Protein AF-A0A356E653-F1 (afdb_monomer_lite)

pLDDT: mean 91.67, std 7.33, range [48.16, 98.56]

Sequence (202 aa):
LRVKVQGYYPYSRRKPLNLSELSFDLLGGQLSVNQLALPQNKIADVKLQNIDLAKLLAMAQYNQVSMTGRVNAVFPFWLEGQDCVICNGEIRKANNEPVTVKLGKDLVEGLKQGGWTESILVDVISELDFQELNARVNLTPDGVAHLTSTIKAYNPQKDTHNPIILNYNHQENVYELWNMIDYGSQFEQNLEHKIYQKLEQK

Secondary structure (DSSP, 8-state):
-EEEEEEEEEEETTEEEEEEEEEEEETTEEEEEEEEEES-SS-EEEEEEEEEHHHHHHHTT--SEEEESEEEEEEEE-TT-SS-SEEEEEEEEPTT--EEEEE-HHHHHHHHTT-HHHHHHHHHHSEEEEEEEEEEEEE-TTSEEEEEEEEEEE-TT-TT---EEEEEEEEEEHHHHHHHHHHHHHHHHHHHHHHHHHHHT-

Radius of gyration: 21.14 Å; chains: 1; bounding box: 58×31×61 Å

Foldseek 3Di:
DDWDWDWDPVADPVIKIKIAQDWDDDQNWMWTWGIAIPVGPAWTKIKTAFHFVQSVCVLLVPPQKGKGAGKIKIFRAHLVDQFFRTDWIKMWGHPPIKIKMAGHPVVLVVQPVVDDVSNVVSLFVRMWIWPIKIKTWTAHPQQKIKMWIWTWIGHPVDPPRDTDIDTDIDIDRVVVSVVVSVVVVVVVVVVVVVVVVVVVVD

Structure (mmCIF, N/CA/C/O backbone):
data_AF-A0A356E653-F1
#
_entry.id   AF-A0A356E653-F1
#
loop_
_atom_site.group_PDB
_atom_site.id
_atom_site.type_symbol
_atom_site.label_atom_id
_atom_site.label_alt_id
_atom_site.label_comp_id
_atom_site.label_asym_id
_atom_site.label_entity_id
_atom_site.label_seq_id
_atom_site.pdbx_PDB_ins_code
_atom_site.Cartn_x
_atom_site.Cartn_y
_atom_site.Cartn_z
_atom_site.occupancy
_atom_site.B_iso_or_equiv
_atom_site.auth_seq_id
_atom_site.auth_comp_id
_atom_site.auth_asym_id
_atom_site.auth_atom_id
_atom_site.pdbx_PDB_model_num
ATOM 1 N N . LEU A 1 1 ? 2.897 13.043 -16.514 1.00 88.62 1 LEU A N 1
ATOM 2 C CA . LEU A 1 1 ? 3.895 11.973 -16.746 1.00 88.62 1 LEU A CA 1
ATOM 3 C C . LEU A 1 1 ? 5.214 12.603 -17.172 1.00 88.62 1 LEU A C 1
ATOM 5 O O . LEU A 1 1 ? 5.240 13.319 -18.165 1.00 88.62 1 LEU A O 1
ATOM 9 N N . ARG A 1 2 ? 6.288 12.349 -16.428 1.00 92.69 2 ARG A N 1
ATOM 10 C CA . ARG A 1 2 ? 7.669 12.696 -16.777 1.00 92.69 2 ARG A CA 1
ATOM 11 C C . ARG A 1 2 ? 8.467 11.400 -16.850 1.00 92.69 2 ARG A C 1
ATOM 13 O O . ARG A 1 2 ? 8.342 10.576 -15.955 1.00 92.69 2 ARG A O 1
ATOM 20 N N . VAL A 1 3 ? 9.238 11.202 -17.915 1.00 95.50 3 VAL A N 1
ATOM 21 C CA . VAL A 1 3 ? 10.139 10.053 -18.073 1.00 95.50 3 VAL A CA 1
ATOM 22 C C . VAL A 1 3 ? 11.201 10.389 -19.113 1.00 95.50 3 VAL A C 1
ATOM 24 O O . VAL A 1 3 ? 10.911 11.022 -20.127 1.00 95.50 3 VAL A O 1
ATOM 27 N N . LYS A 1 4 ? 12.437 9.967 -18.867 1.00 95.69 4 LYS A N 1
ATOM 28 C CA . LYS A 1 4 ? 13.515 9.967 -19.853 1.00 95.69 4 LYS A CA 1
ATOM 29 C C . LYS A 1 4 ? 13.705 8.543 -20.347 1.00 95.69 4 LYS A C 1
ATOM 31 O O . LYS A 1 4 ? 13.859 7.625 -19.547 1.00 95.69 4 LYS A O 1
ATOM 36 N N . VAL A 1 5 ? 13.688 8.372 -21.663 1.00 95.88 5 VAL A N 1
ATOM 37 C CA . VAL A 1 5 ? 13.801 7.066 -22.318 1.00 95.88 5 VAL A CA 1
ATOM 38 C C . VAL A 1 5 ? 15.064 7.053 -23.164 1.00 95.88 5 VAL A C 1
ATOM 40 O O . VAL A 1 5 ? 15.290 7.965 -23.957 1.00 95.88 5 VAL A O 1
ATOM 43 N N . GLN A 1 6 ? 15.899 6.033 -22.987 1.00 95.94 6 GLN A N 1
ATOM 44 C CA . GLN A 1 6 ? 17.146 5.861 -23.730 1.00 95.94 6 GLN A CA 1
ATOM 45 C C . GLN A 1 6 ? 17.359 4.389 -24.075 1.00 95.94 6 GLN A C 1
ATOM 47 O O . GLN A 1 6 ? 17.144 3.526 -23.232 1.00 95.94 6 GLN A O 1
ATOM 52 N N . GLY A 1 7 ? 17.842 4.087 -25.279 1.00 94.81 7 GLY A N 1
ATOM 53 C CA . GLY A 1 7 ? 18.137 2.715 -25.699 1.00 94.81 7 GLY A CA 1
ATOM 54 C C . GLY A 1 7 ? 17.219 2.233 -26.816 1.00 94.81 7 GLY A C 1
ATOM 55 O O . GLY A 1 7 ? 16.896 3.002 -27.718 1.00 94.81 7 GLY A O 1
ATOM 56 N N . TYR A 1 8 ? 16.847 0.953 -26.787 1.00 95.31 8 TYR A N 1
ATOM 57 C CA . TYR A 1 8 ? 16.232 0.278 -27.933 1.00 95.31 8 TYR A CA 1
ATOM 58 C C . TYR A 1 8 ? 14.908 -0.393 -27.577 1.00 95.31 8 TYR A C 1
ATOM 60 O O . TYR A 1 8 ? 14.776 -0.998 -26.516 1.00 95.31 8 TYR A O 1
ATOM 68 N N . TYR A 1 9 ? 13.962 -0.350 -28.512 1.00 90.69 9 TYR A N 1
ATOM 69 C CA . TYR A 1 9 ? 12.730 -1.129 -28.472 1.00 90.69 9 TYR A CA 1
ATOM 70 C C . TYR A 1 9 ? 12.559 -1.869 -29.816 1.00 90.69 9 TYR A C 1
ATOM 72 O O . TYR A 1 9 ? 12.676 -1.216 -30.855 1.00 90.69 9 TYR A O 1
ATOM 80 N N . PRO A 1 10 ? 12.324 -3.198 -29.841 1.00 93.06 10 PRO A N 1
ATOM 81 C CA . PRO A 1 10 ? 12.258 -4.104 -28.693 1.00 93.06 10 PRO A CA 1
ATOM 82 C C . PRO A 1 10 ? 13.615 -4.226 -27.978 1.00 93.06 10 PRO A C 1
ATOM 84 O O . PRO A 1 10 ? 14.674 -4.245 -28.611 1.00 93.06 10 PRO A O 1
ATOM 87 N N . TYR A 1 11 ? 13.578 -4.273 -26.646 1.00 94.00 11 TYR A N 1
ATOM 88 C CA . TYR A 1 11 ? 14.780 -4.343 -25.819 1.00 94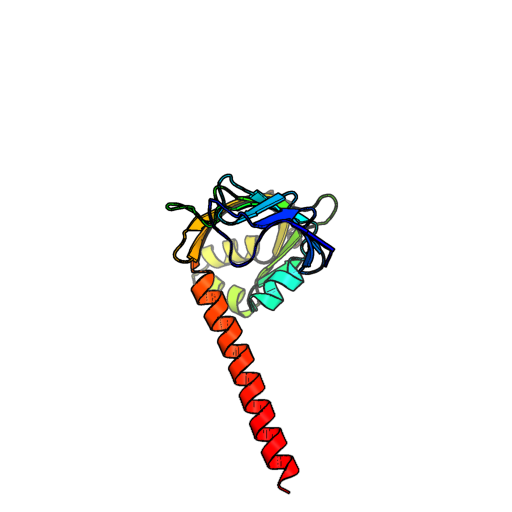.00 11 TYR A CA 1
ATOM 89 C C . TYR A 1 11 ? 15.357 -5.763 -25.775 1.00 94.00 11 TYR A C 1
ATOM 91 O O . TYR A 1 11 ? 14.663 -6.758 -25.964 1.00 94.00 11 TYR A O 1
ATOM 99 N N . SER A 1 12 ? 16.654 -5.871 -25.493 1.00 94.50 12 SER A N 1
ATOM 100 C CA . SER A 1 12 ? 17.332 -7.143 -25.215 1.00 94.50 12 SER A CA 1
ATOM 101 C C . SER A 1 12 ? 18.532 -6.916 -24.298 1.00 94.50 12 SER A C 1
ATOM 103 O O . SER A 1 12 ? 18.978 -5.783 -24.130 1.00 94.50 12 SER A O 1
ATOM 105 N N . ARG A 1 13 ? 19.145 -7.982 -23.765 1.00 91.19 13 ARG A N 1
ATOM 106 C CA . ARG A 1 13 ? 20.364 -7.852 -22.936 1.00 91.19 13 ARG A CA 1
ATOM 107 C C . ARG A 1 13 ? 21.517 -7.120 -23.643 1.00 91.19 13 ARG A C 1
ATOM 109 O O . ARG A 1 13 ? 22.314 -6.471 -22.980 1.00 91.19 13 ARG A O 1
ATOM 116 N N . ARG A 1 14 ? 21.609 -7.202 -24.979 1.00 94.56 14 ARG A N 1
ATOM 117 C CA . ARG A 1 14 ? 22.627 -6.490 -25.785 1.00 94.56 14 ARG A CA 1
ATOM 118 C C . ARG A 1 14 ? 22.205 -5.072 -26.182 1.00 94.56 14 ARG A C 1
ATOM 120 O O . ARG A 1 14 ? 23.052 -4.267 -26.550 1.00 94.56 14 ARG A O 1
ATOM 127 N N . LYS A 1 15 ? 20.904 -4.787 -26.152 1.00 95.56 15 LYS A N 1
ATOM 128 C CA . LYS A 1 15 ? 20.292 -3.513 -26.541 1.00 95.56 15 LYS A CA 1
ATOM 129 C C . LYS A 1 15 ? 19.248 -3.130 -25.482 1.00 95.56 15 LYS A C 1
ATOM 131 O O . LYS A 1 15 ? 18.056 -3.310 -25.736 1.00 95.56 15 LYS A O 1
ATOM 136 N N . PRO A 1 16 ? 19.680 -2.703 -24.281 1.00 95.25 16 PRO A N 1
ATOM 137 C CA . PRO A 1 16 ? 18.760 -2.429 -23.187 1.00 95.25 16 PRO A CA 1
ATOM 138 C C . PRO A 1 16 ? 17.945 -1.159 -23.450 1.00 95.25 16 PRO A C 1
ATOM 140 O O . PRO A 1 16 ? 18.382 -0.263 -24.179 1.00 95.25 16 PRO A O 1
ATOM 143 N N . LEU A 1 17 ? 16.780 -1.082 -22.815 1.00 96.56 17 LEU A N 1
ATOM 144 C CA . LEU A 1 17 ? 15.970 0.124 -22.699 1.00 96.56 17 LEU A CA 1
ATOM 145 C C . LEU A 1 17 ? 16.085 0.653 -21.272 1.00 96.56 17 LEU A C 1
ATOM 147 O O . LEU A 1 17 ? 15.805 -0.063 -20.319 1.00 96.56 17 LEU A O 1
ATOM 151 N N . ASN A 1 18 ? 16.492 1.903 -21.121 1.00 95.94 18 ASN A N 1
ATOM 152 C CA . ASN A 1 18 ? 16.638 2.575 -19.842 1.00 95.94 18 ASN A CA 1
ATOM 153 C C . ASN A 1 18 ? 15.566 3.652 -19.705 1.00 95.94 18 ASN A C 1
ATOM 155 O O . ASN A 1 18 ? 15.451 4.546 -20.545 1.00 95.94 18 ASN A O 1
ATOM 159 N N . LEU A 1 19 ? 14.817 3.567 -18.615 1.00 94.88 19 LEU A N 1
ATOM 160 C CA . LEU A 1 19 ? 13.859 4.558 -18.159 1.00 94.88 19 LEU A CA 1
ATOM 161 C C . LEU A 1 19 ? 14.456 5.247 -16.932 1.00 94.88 19 LEU A C 1
ATOM 163 O O . LEU A 1 19 ? 14.914 4.581 -16.003 1.00 94.88 19 LEU A O 1
ATOM 167 N N . SER A 1 20 ? 14.474 6.572 -16.915 1.00 95.62 20 SER A N 1
ATOM 168 C CA . SER A 1 20 ? 14.945 7.346 -15.767 1.00 95.62 20 SER A CA 1
ATOM 169 C C . SER A 1 20 ? 14.049 8.540 -15.492 1.00 95.62 20 SER A C 1
ATOM 171 O O . SER A 1 20 ? 13.325 9.005 -16.374 1.00 95.62 20 SER A O 1
ATOM 173 N N . GLU A 1 21 ? 14.077 9.016 -14.245 1.00 94.94 21 GLU A N 1
ATOM 174 C CA . GLU A 1 21 ? 13.217 10.114 -13.778 1.00 94.94 21 GLU A CA 1
ATOM 175 C C . GLU A 1 21 ? 11.733 9.874 -14.101 1.00 94.94 21 GLU A C 1
ATOM 177 O O . GLU A 1 21 ? 11.007 10.806 -14.459 1.00 94.94 21 GLU A O 1
ATOM 182 N N . LEU A 1 22 ? 11.293 8.614 -14.018 1.00 95.88 22 LEU A N 1
ATOM 183 C CA . LEU A 1 22 ? 9.897 8.270 -14.222 1.00 95.88 22 LEU A CA 1
ATOM 184 C C . LEU A 1 22 ? 9.107 8.806 -13.034 1.00 95.88 22 LEU A C 1
ATOM 186 O O . LEU A 1 22 ? 9.421 8.496 -11.886 1.00 95.88 22 LEU A O 1
ATOM 190 N N . SER A 1 23 ? 8.097 9.621 -13.308 1.00 97.19 23 SER A N 1
ATOM 191 C CA . SER A 1 23 ? 7.203 10.164 -12.295 1.00 97.19 23 SER A CA 1
ATOM 192 C C . SER A 1 23 ? 5.839 10.510 -12.888 1.00 97.19 23 SER A C 1
ATOM 194 O O . SER A 1 23 ? 5.739 11.089 -13.979 1.00 97.19 23 SER A O 1
ATOM 196 N N . PHE A 1 24 ? 4.773 10.148 -12.183 1.00 96.75 24 PHE A N 1
ATOM 197 C CA . PHE A 1 24 ? 3.410 10.530 -12.532 1.00 96.75 24 PHE A CA 1
ATOM 198 C C . PHE A 1 24 ? 2.496 10.531 -11.308 1.00 96.75 24 PHE A C 1
ATOM 200 O O . PHE A 1 24 ? 2.760 9.851 -10.315 1.00 96.75 24 PHE A O 1
ATOM 207 N N . ASP A 1 25 ? 1.415 11.298 -11.401 1.00 97.62 25 ASP A N 1
ATOM 208 C CA . ASP A 1 25 ? 0.426 11.389 -10.337 1.00 97.62 25 ASP A CA 1
ATOM 209 C C . ASP A 1 25 ? -0.411 10.111 -10.297 1.00 97.62 25 ASP A C 1
ATOM 211 O O . ASP A 1 25 ? -0.919 9.647 -11.319 1.00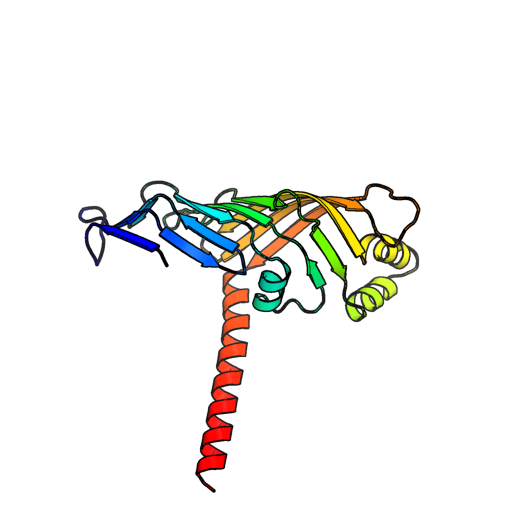 97.62 25 ASP A O 1
ATOM 215 N N . LEU A 1 26 ? -0.546 9.536 -9.107 1.00 96.00 26 LEU A N 1
ATOM 216 C CA . LEU A 1 26 ? -1.246 8.280 -8.874 1.00 96.00 26 LEU A CA 1
ATOM 217 C C . LEU A 1 26 ? -2.025 8.386 -7.569 1.00 96.00 26 LEU A C 1
ATOM 219 O O . LEU A 1 26 ? -1.446 8.705 -6.533 1.00 96.00 26 LEU A O 1
ATOM 223 N N . LEU A 1 27 ? -3.332 8.102 -7.615 1.00 96.00 27 LEU A N 1
ATOM 224 C CA . LEU A 1 27 ? -4.192 8.000 -6.427 1.00 96.00 27 LEU A CA 1
ATOM 225 C C . LEU A 1 27 ? -4.042 9.199 -5.470 1.00 96.00 27 LEU A C 1
ATOM 227 O O . LEU A 1 27 ? -3.875 9.042 -4.267 1.00 96.00 27 LEU A O 1
ATOM 231 N N . GLY A 1 28 ? -4.054 10.422 -6.010 1.00 95.88 28 GLY A N 1
ATOM 232 C CA . GLY A 1 28 ? -3.921 11.656 -5.219 1.00 95.88 28 GLY A CA 1
ATOM 233 C C . GLY A 1 28 ? -2.520 11.949 -4.669 1.00 95.88 28 GLY A C 1
ATOM 234 O O . GLY A 1 28 ? -2.346 12.990 -4.034 1.00 95.88 28 GLY A O 1
ATOM 235 N N . GLY A 1 29 ? -1.551 11.074 -4.925 1.00 96.81 29 GLY A N 1
ATOM 236 C CA . GLY A 1 29 ? -0.133 11.251 -4.647 1.00 96.81 29 GLY A CA 1
ATOM 237 C C . GLY A 1 29 ? 0.702 11.088 -5.916 1.00 96.81 29 GLY A C 1
ATOM 238 O O . GLY A 1 29 ? 0.247 11.404 -7.015 1.00 96.81 29 GLY A O 1
ATOM 239 N N . GLN A 1 30 ? 1.925 10.583 -5.768 1.00 97.81 30 GLN A N 1
ATOM 240 C CA . GLN A 1 30 ? 2.868 10.412 -6.871 1.00 97.81 30 GLN A CA 1
ATOM 241 C C . GLN A 1 30 ? 3.564 9.052 -6.811 1.00 97.81 30 GLN A C 1
ATOM 243 O O . GLN A 1 30 ? 4.013 8.616 -5.751 1.00 97.81 30 GLN A O 1
ATOM 248 N N . LEU A 1 31 ? 3.707 8.416 -7.972 1.00 97.88 31 LEU A N 1
ATOM 249 C CA . LEU A 1 31 ? 4.616 7.295 -8.184 1.00 97.88 31 LEU A CA 1
ATOM 250 C C . LEU A 1 31 ? 5.891 7.813 -8.843 1.00 97.88 31 LEU A C 1
ATOM 252 O O . LEU A 1 31 ? 5.824 8.586 -9.797 1.00 97.88 31 LEU A O 1
ATOM 256 N N . SER A 1 32 ? 7.050 7.367 -8.361 1.00 97.94 32 SER A N 1
ATOM 257 C CA . SER A 1 32 ? 8.337 7.660 -8.991 1.00 97.94 32 SER A CA 1
ATOM 258 C C . SER A 1 32 ? 9.275 6.455 -9.036 1.00 97.94 32 SER A C 1
ATOM 260 O O . SER A 1 32 ? 9.286 5.617 -8.136 1.00 97.94 32 SER A O 1
ATOM 262 N N . VAL A 1 33 ? 10.081 6.388 -10.095 1.00 97.31 33 VAL A N 1
ATOM 263 C CA . VAL A 1 33 ? 11.163 5.416 -10.271 1.00 97.31 33 VAL A CA 1
ATOM 264 C C . VAL A 1 33 ? 12.389 6.159 -10.785 1.00 97.31 33 VAL A C 1
ATOM 266 O O . VAL A 1 33 ? 12.372 6.762 -11.860 1.00 97.31 33 VAL A O 1
ATOM 269 N N . ASN A 1 34 ? 13.476 6.115 -10.015 1.00 95.25 34 ASN A N 1
ATOM 270 C CA . ASN A 1 34 ? 14.703 6.837 -10.359 1.00 95.25 34 ASN A CA 1
ATOM 271 C C . ASN A 1 34 ? 15.340 6.292 -11.642 1.00 95.25 34 ASN A C 1
ATOM 273 O O . ASN A 1 34 ? 15.711 7.057 -12.534 1.00 95.25 34 ASN A O 1
ATOM 277 N N . GLN A 1 35 ? 15.473 4.967 -11.718 1.00 94.81 35 GLN A N 1
ATOM 278 C CA . GLN A 1 35 ? 16.067 4.265 -12.845 1.00 94.81 35 GLN A CA 1
ATOM 279 C C . GLN A 1 35 ? 15.488 2.852 -12.948 1.00 94.81 35 GLN A C 1
ATOM 281 O O . GLN A 1 35 ? 15.436 2.130 -11.956 1.00 94.81 35 GLN A O 1
ATOM 286 N N . LEU A 1 36 ? 15.122 2.451 -14.161 1.00 95.19 36 LEU A N 1
ATOM 287 C CA . LEU A 1 36 ? 14.651 1.118 -14.507 1.00 95.19 36 LEU A CA 1
ATOM 288 C C . LEU A 1 36 ? 15.253 0.719 -15.858 1.00 95.19 36 LEU A C 1
ATOM 290 O O . LEU A 1 36 ? 15.072 1.425 -16.846 1.00 95.19 36 LEU A O 1
ATOM 294 N N . ALA A 1 37 ? 15.980 -0.394 -15.900 1.00 94.25 37 ALA A N 1
ATOM 295 C CA . ALA A 1 37 ? 16.505 -0.964 -17.139 1.00 94.25 37 ALA A CA 1
ATOM 296 C C . ALA A 1 37 ? 15.671 -2.184 -17.547 1.00 94.25 37 ALA A C 1
ATOM 298 O O . ALA 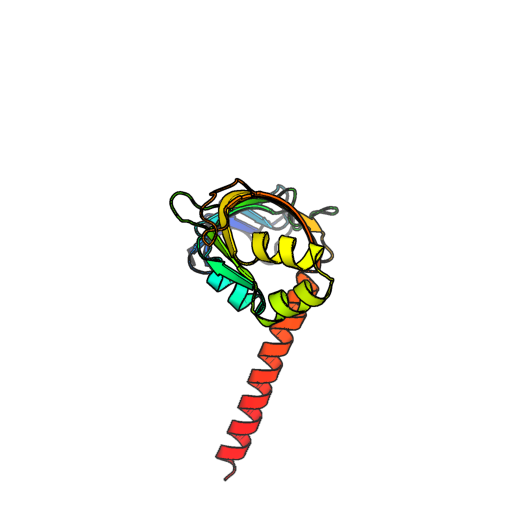A 1 37 ? 15.249 -2.945 -16.681 1.00 94.25 37 ALA A O 1
ATOM 299 N N . LEU A 1 38 ? 15.454 -2.375 -18.846 1.00 94.75 38 LEU A N 1
ATOM 300 C CA . LEU A 1 38 ? 14.767 -3.525 -19.427 1.00 94.75 38 LEU A CA 1
ATOM 301 C C . LEU A 1 38 ? 15.684 -4.203 -20.468 1.00 94.75 38 LEU A C 1
ATOM 303 O O . LEU A 1 38 ? 16.216 -3.509 -21.343 1.00 94.75 38 LEU A O 1
ATOM 307 N N . PRO A 1 39 ? 15.897 -5.532 -20.399 1.00 94.50 39 PRO A N 1
ATOM 308 C CA . PRO A 1 39 ? 15.483 -6.406 -19.297 1.00 94.50 39 PRO A CA 1
ATOM 309 C C . PRO A 1 39 ? 16.192 -5.999 -17.995 1.00 94.50 39 PRO A C 1
ATOM 311 O O . PRO A 1 39 ? 17.306 -5.464 -18.031 1.00 94.50 39 PRO A O 1
ATOM 314 N N . GLN A 1 40 ? 15.542 -6.210 -16.852 1.00 93.94 40 GLN A N 1
ATOM 315 C CA . GLN A 1 40 ? 16.115 -5.812 -15.568 1.00 93.94 40 GLN A CA 1
ATOM 316 C C . GLN A 1 40 ? 17.365 -6.641 -15.231 1.00 93.94 40 GLN A C 1
ATOM 318 O O . GLN A 1 40 ? 17.453 -7.837 -15.495 1.00 93.94 40 GLN A O 1
ATOM 323 N N . ASN A 1 41 ? 18.360 -5.982 -14.638 1.00 90.06 41 ASN A N 1
ATOM 324 C CA . ASN A 1 41 ? 19.578 -6.615 -14.116 1.00 90.06 41 ASN A CA 1
ATOM 325 C C . ASN A 1 41 ? 19.862 -6.272 -12.642 1.00 90.06 41 ASN A C 1
ATOM 327 O O . ASN A 1 41 ? 20.714 -6.904 -12.026 1.00 90.06 41 ASN A O 1
ATOM 331 N N . LYS A 1 42 ? 19.141 -5.294 -12.087 1.00 92.19 42 LYS A N 1
ATOM 332 C CA . LYS A 1 42 ? 19.082 -4.941 -10.668 1.00 92.19 42 LYS A CA 1
ATOM 333 C C . LYS A 1 42 ? 17.670 -4.486 -10.291 1.00 92.19 42 LYS A C 1
ATOM 335 O O . LYS A 1 42 ? 16.942 -3.974 -11.148 1.00 92.19 42 LYS A O 1
ATOM 340 N N . ILE A 1 43 ? 17.324 -4.646 -9.019 1.00 95.12 43 ILE A N 1
ATOM 341 C CA . ILE A 1 43 ? 16.058 -4.175 -8.455 1.00 95.12 43 ILE A CA 1
ATOM 342 C C . ILE A 1 43 ? 15.921 -2.662 -8.672 1.00 95.12 43 ILE A C 1
ATOM 344 O O . ILE A 1 43 ? 16.900 -1.916 -8.569 1.00 95.12 43 ILE A O 1
ATOM 348 N N . ALA A 1 44 ? 14.704 -2.220 -8.986 1.00 96.25 44 ALA A N 1
ATOM 349 C CA . ALA A 1 44 ? 14.354 -0.811 -9.085 1.00 96.25 44 ALA A CA 1
ATOM 350 C C . ALA A 1 44 ? 13.371 -0.442 -7.970 1.00 96.25 44 ALA A C 1
ATOM 352 O O . ALA A 1 44 ? 12.319 -1.059 -7.850 1.00 96.25 44 ALA A O 1
ATOM 353 N N . ASP A 1 45 ? 13.680 0.582 -7.179 1.00 97.38 45 ASP A N 1
ATOM 354 C CA . ASP A 1 45 ? 12.750 1.051 -6.152 1.00 97.38 45 ASP A CA 1
ATOM 355 C C . ASP A 1 45 ? 11.630 1.874 -6.787 1.00 97.38 45 ASP A C 1
ATOM 357 O O . ASP A 1 45 ? 11.859 2.975 -7.303 1.00 97.38 45 ASP A O 1
ATOM 361 N N . VAL A 1 46 ? 10.409 1.353 -6.705 1.00 97.81 46 VAL A N 1
ATOM 362 C CA . VAL A 1 46 ? 9.189 2.105 -6.987 1.00 97.81 46 VAL A CA 1
ATOM 363 C C . VAL A 1 46 ? 8.772 2.817 -5.711 1.00 97.81 46 VAL A C 1
ATOM 365 O O . VAL A 1 46 ? 8.460 2.188 -4.703 1.00 97.81 46 VAL A O 1
ATOM 368 N N . LYS A 1 47 ? 8.780 4.147 -5.740 1.00 98.31 47 LYS A N 1
ATOM 369 C CA . LYS A 1 47 ? 8.411 4.980 -4.596 1.00 98.31 47 LYS A CA 1
ATOM 370 C C . LYS A 1 47 ? 7.017 5.539 -4.797 1.00 98.31 47 LYS A C 1
ATOM 372 O O . LYS A 1 47 ? 6.763 6.219 -5.789 1.00 98.31 47 LYS A O 1
ATOM 377 N N . LEU A 1 48 ? 6.152 5.296 -3.825 1.00 98.00 48 LEU A N 1
ATOM 378 C CA . LEU A 1 48 ? 4.832 5.892 -3.726 1.00 98.00 48 LEU A CA 1
ATOM 379 C C . LEU A 1 48 ? 4.856 6.955 -2.632 1.00 98.00 48 LEU A C 1
ATOM 381 O O . LEU A 1 48 ? 5.267 6.680 -1.504 1.00 98.00 48 LEU A O 1
ATOM 385 N N . GLN A 1 49 ? 4.436 8.168 -2.966 1.00 97.12 49 GLN A N 1
ATOM 386 C CA . GLN A 1 49 ? 4.434 9.301 -2.048 1.00 97.12 49 GLN A CA 1
ATOM 387 C C . GLN A 1 49 ? 3.031 9.873 -1.912 1.00 97.12 49 GLN A C 1
ATOM 389 O O . GLN A 1 49 ? 2.387 10.170 -2.917 1.00 97.12 49 GLN A O 1
ATOM 394 N N . ASN A 1 50 ? 2.597 10.082 -0.668 1.00 96.69 50 ASN A N 1
ATOM 395 C CA . ASN A 1 50 ? 1.343 10.741 -0.310 1.00 96.69 50 ASN A CA 1
ATOM 396 C C . ASN A 1 50 ? 0.112 10.131 -1.001 1.00 96.69 50 ASN A C 1
ATOM 398 O O . ASN A 1 50 ? -0.787 10.864 -1.421 1.00 96.69 50 ASN A O 1
ATOM 402 N N . ILE A 1 51 ? 0.078 8.801 -1.118 1.00 97.56 51 ILE A N 1
ATOM 403 C CA . ILE A 1 51 ? -1.040 8.066 -1.716 1.00 97.56 51 ILE A CA 1
ATOM 404 C C . ILE A 1 51 ? -2.263 8.197 -0.821 1.00 97.56 51 ILE A C 1
ATOM 406 O O . ILE A 1 51 ? -2.191 7.898 0.368 1.00 97.56 51 ILE A O 1
ATOM 410 N N . ASP A 1 52 ? -3.368 8.638 -1.410 1.00 96.94 52 ASP A N 1
ATOM 411 C CA . ASP A 1 52 ? -4.650 8.832 -0.745 1.00 96.94 52 ASP A CA 1
ATOM 412 C C . ASP A 1 52 ? -5.358 7.482 -0.564 1.00 96.94 52 ASP A C 1
ATOM 414 O O . ASP A 1 52 ? -5.709 6.807 -1.538 1.00 96.94 52 ASP A O 1
ATOM 418 N N . LEU A 1 53 ? -5.558 7.083 0.695 1.00 96.19 53 LEU A N 1
ATOM 419 C CA . LEU A 1 53 ? -6.170 5.798 1.035 1.00 96.19 53 LEU A CA 1
ATOM 420 C C . LEU A 1 53 ? -7.645 5.719 0.625 1.00 96.19 53 LEU A C 1
ATOM 422 O O . LEU A 1 53 ? -8.107 4.641 0.253 1.00 96.19 53 LEU A O 1
ATOM 426 N N . ALA A 1 54 ? -8.374 6.838 0.632 1.00 95.62 54 ALA A N 1
ATOM 427 C CA . ALA A 1 54 ? -9.771 6.848 0.209 1.00 95.62 54 ALA A CA 1
ATOM 428 C C . ALA A 1 54 ? -9.875 6.563 -1.295 1.00 95.62 54 ALA A C 1
ATOM 430 O O . ALA A 1 54 ? -10.709 5.768 -1.729 1.00 95.62 54 ALA A O 1
ATOM 431 N N . LYS A 1 55 ? -8.976 7.153 -2.096 1.00 95.56 55 LYS A N 1
ATOM 432 C CA . LYS A 1 55 ? -8.894 6.876 -3.540 1.00 95.56 55 LYS A CA 1
ATOM 433 C C . LYS A 1 55 ? -8.451 5.446 -3.827 1.00 95.56 55 LYS A C 1
ATOM 435 O O . LYS A 1 55 ? -8.979 4.832 -4.751 1.00 95.56 55 LYS A O 1
ATOM 440 N N . LEU A 1 56 ? -7.503 4.921 -3.047 1.00 93.62 56 LEU A N 1
ATOM 441 C CA . LEU A 1 56 ? -7.048 3.536 -3.168 1.00 93.62 56 LEU A CA 1
ATOM 442 C C . LEU A 1 56 ? -8.202 2.548 -2.943 1.00 93.62 56 LEU A C 1
ATOM 444 O O . LEU A 1 56 ? -8.409 1.667 -3.773 1.00 93.62 56 LEU A O 1
ATOM 448 N N . LEU A 1 57 ? -8.977 2.714 -1.865 1.00 92.19 57 LEU A N 1
ATOM 449 C CA . LEU A 1 57 ? -10.110 1.830 -1.572 1.00 92.19 57 LEU A CA 1
ATOM 450 C C . LEU A 1 57 ? -11.248 1.960 -2.583 1.00 92.19 57 LEU A C 1
ATOM 452 O O . LEU A 1 57 ? -11.837 0.949 -2.954 1.00 92.19 57 LEU A O 1
ATOM 456 N N . ALA A 1 58 ? -11.523 3.175 -3.067 1.00 91.00 58 ALA A N 1
ATOM 457 C CA . ALA A 1 58 ? -12.516 3.390 -4.115 1.00 91.00 58 ALA A CA 1
ATOM 458 C C . ALA A 1 58 ? -12.142 2.652 -5.412 1.00 91.00 58 ALA A C 1
ATOM 460 O O . ALA A 1 58 ? -12.991 2.003 -6.016 1.00 91.00 58 ALA A O 1
ATOM 461 N N . MET A 1 59 ? -10.866 2.703 -5.812 1.00 88.44 59 MET A N 1
ATOM 462 C CA . MET A 1 59 ? -10.360 1.964 -6.974 1.00 88.44 59 MET A CA 1
ATOM 463 C C . MET A 1 59 ? -10.437 0.446 -6.764 1.00 88.44 59 MET A C 1
ATOM 465 O O . MET A 1 59 ? -10.818 -0.273 -7.679 1.00 88.44 59 MET A O 1
ATOM 469 N N . ALA A 1 60 ? -10.105 -0.032 -5.563 1.00 85.50 60 ALA A N 1
ATOM 470 C CA . ALA A 1 60 ? -10.185 -1.448 -5.206 1.00 85.50 60 ALA A CA 1
ATOM 471 C C . ALA A 1 60 ? -11.624 -1.944 -4.951 1.00 85.50 60 ALA A C 1
ATOM 473 O O . ALA A 1 60 ? -11.816 -3.115 -4.645 1.00 85.50 60 ALA A O 1
ATOM 474 N N . GLN A 1 61 ? -12.627 -1.064 -5.059 1.00 85.38 61 GLN A N 1
ATOM 475 C CA . GLN A 1 61 ? -14.047 -1.359 -4.837 1.00 85.38 61 GLN A CA 1
ATOM 476 C C . GLN A 1 61 ? -14.364 -1.958 -3.451 1.00 85.38 61 GLN A C 1
ATOM 478 O O . GLN A 1 61 ? -15.381 -2.626 -3.260 1.00 85.38 61 GLN A O 1
ATOM 483 N N . TYR A 1 62 ? -13.535 -1.669 -2.446 1.00 85.31 62 TYR A N 1
ATOM 484 C CA . TYR A 1 62 ? -13.785 -2.072 -1.064 1.00 85.31 62 TYR A CA 1
ATOM 485 C C . TYR A 1 62 ? -14.803 -1.126 -0.414 1.00 85.31 62 TYR A C 1
ATOM 487 O O . TYR A 1 62 ? -14.469 -0.017 -0.006 1.00 85.31 62 TYR A O 1
ATOM 495 N N . ASN A 1 63 ? -16.059 -1.564 -0.309 1.00 85.69 63 ASN A N 1
ATOM 496 C CA . ASN A 1 63 ? -17.175 -0.750 0.197 1.00 85.69 63 ASN A CA 1
ATOM 497 C C . ASN A 1 63 ? -17.501 -0.965 1.689 1.00 85.69 63 ASN A C 1
ATOM 499 O O . ASN A 1 63 ? -18.164 -0.128 2.298 1.00 85.69 63 ASN A O 1
ATOM 503 N N . GLN A 1 64 ? -17.029 -2.059 2.294 1.00 89.62 64 GLN A N 1
ATOM 504 C CA . GLN A 1 64 ? -17.283 -2.380 3.706 1.00 89.62 64 GLN A CA 1
ATOM 505 C C . GLN A 1 64 ? -16.270 -1.756 4.672 1.00 89.62 64 GLN A C 1
ATOM 507 O O . GLN A 1 64 ? -16.391 -1.917 5.885 1.00 89.62 64 GLN A O 1
ATOM 512 N N . VAL A 1 65 ? -15.266 -1.050 4.157 1.00 92.38 65 VAL A N 1
ATOM 513 C CA . VAL A 1 65 ? -14.248 -0.360 4.949 1.00 92.38 65 VAL A CA 1
ATOM 514 C C . VAL A 1 65 ? -14.009 1.001 4.320 1.00 92.38 65 VAL A C 1
ATOM 516 O O . VAL A 1 65 ? -13.837 1.111 3.111 1.00 92.38 65 VAL A O 1
ATOM 519 N N . SER A 1 66 ? -13.971 2.041 5.142 1.00 94.56 66 SER A N 1
ATOM 520 C CA . SER A 1 66 ? -13.532 3.369 4.725 1.00 94.56 66 SER A CA 1
ATOM 521 C C . SER A 1 66 ? -12.235 3.721 5.429 1.00 94.56 66 SER A C 1
ATOM 523 O O . SER A 1 66 ? -12.107 3.498 6.635 1.00 94.56 66 SER A O 1
ATOM 525 N N . MET A 1 67 ? -11.297 4.299 4.686 1.00 95.19 67 MET A N 1
ATOM 526 C CA . MET A 1 67 ? -10.043 4.801 5.228 1.00 95.19 67 MET A CA 1
ATOM 527 C C . MET A 1 67 ? -9.802 6.229 4.764 1.00 95.19 67 MET A C 1
ATOM 529 O O . MET A 1 67 ? -10.111 6.578 3.625 1.00 95.19 67 MET A O 1
ATOM 533 N N . THR A 1 68 ? -9.220 7.041 5.639 1.00 95.31 68 THR A N 1
ATOM 534 C CA . THR A 1 68 ? -8.743 8.387 5.306 1.00 95.31 68 THR A CA 1
ATOM 535 C C . THR A 1 68 ? -7.267 8.527 5.646 1.00 95.31 68 THR A C 1
ATOM 537 O O . THR A 1 68 ? -6.693 7.688 6.341 1.00 95.31 68 THR A O 1
ATOM 540 N N . GLY A 1 69 ? -6.656 9.598 5.146 1.00 95.50 69 GLY A N 1
ATOM 541 C CA . GLY A 1 69 ? -5.236 9.871 5.316 1.00 95.50 69 GLY A CA 1
ATOM 542 C C . GLY A 1 69 ? -4.397 9.317 4.175 1.00 95.50 69 GLY A C 1
ATOM 543 O O . GLY A 1 69 ? -4.906 8.835 3.155 1.00 95.50 69 GLY A O 1
ATOM 544 N N . ARG A 1 70 ? -3.081 9.420 4.348 1.00 96.44 70 ARG A N 1
ATOM 545 C CA . ARG A 1 70 ? -2.114 9.119 3.297 1.00 96.44 70 ARG A CA 1
ATOM 546 C C . ARG A 1 70 ? -1.019 8.179 3.753 1.00 96.44 70 ARG A C 1
ATOM 548 O O . ARG A 1 70 ? -0.640 8.144 4.925 1.00 96.44 70 ARG A O 1
ATOM 555 N N . VAL A 1 71 ? -0.464 7.453 2.790 1.00 96.94 71 VAL A N 1
ATOM 556 C CA . VAL A 1 71 ? 0.670 6.549 2.998 1.00 96.94 71 VAL A CA 1
ATOM 557 C C . VAL A 1 71 ? 1.799 6.818 2.015 1.00 96.94 71 VAL A C 1
ATOM 559 O O . VAL A 1 71 ? 1.598 7.305 0.901 1.00 96.94 71 VAL A O 1
ATOM 562 N N . ASN A 1 72 ? 3.001 6.465 2.452 1.00 97.62 72 ASN A N 1
ATOM 563 C CA . ASN A 1 72 ? 4.188 6.365 1.624 1.00 97.62 72 ASN A CA 1
ATOM 564 C C . ASN A 1 72 ? 4.590 4.899 1.519 1.00 97.62 72 ASN A C 1
ATOM 566 O O . ASN A 1 72 ? 4.444 4.144 2.484 1.00 97.62 72 ASN A O 1
ATOM 570 N N . ALA A 1 73 ? 5.143 4.514 0.377 1.00 98.06 73 ALA A N 1
ATOM 571 C CA . ALA A 1 73 ? 5.678 3.179 0.197 1.00 98.06 73 ALA A CA 1
ATOM 572 C C . ALA A 1 73 ? 6.955 3.168 -0.640 1.00 98.06 73 ALA A C 1
ATOM 574 O O . ALA A 1 73 ? 7.167 4.026 -1.501 1.00 98.06 73 ALA A O 1
ATOM 575 N N . VAL A 1 74 ? 7.794 2.170 -0.392 1.00 98.44 74 VAL A N 1
ATOM 576 C CA . VAL A 1 74 ? 8.946 1.839 -1.231 1.00 98.44 74 VAL A CA 1
ATOM 577 C C . VAL A 1 74 ? 8.841 0.367 -1.577 1.00 98.44 74 VAL A C 1
ATOM 579 O O . VAL A 1 74 ? 8.867 -0.481 -0.691 1.00 98.44 74 VAL A O 1
ATOM 582 N N . PHE A 1 75 ? 8.697 0.070 -2.862 1.00 98.19 75 PHE A N 1
ATOM 583 C CA . PHE A 1 75 ? 8.555 -1.279 -3.389 1.00 98.19 75 PHE A CA 1
ATOM 584 C C . PHE A 1 75 ? 9.791 -1.628 -4.219 1.00 98.19 75 PHE A C 1
ATOM 586 O O . PHE A 1 75 ? 9.924 -1.134 -5.343 1.00 98.19 75 PHE A O 1
ATOM 593 N N . PRO A 1 76 ? 10.698 -2.464 -3.685 1.00 97.69 76 PRO A N 1
ATOM 594 C CA . PRO A 1 76 ? 11.807 -3.012 -4.449 1.00 97.69 76 PRO A CA 1
ATOM 595 C C . PRO A 1 76 ? 11.243 -3.931 -5.541 1.00 97.69 76 PRO A C 1
ATOM 597 O O . PRO A 1 76 ? 10.766 -5.030 -5.258 1.00 97.69 76 PRO A O 1
ATOM 600 N N . PHE A 1 77 ? 11.233 -3.442 -6.781 1.00 96.69 77 PHE A N 1
ATOM 601 C CA . PHE A 1 77 ? 10.552 -4.063 -7.915 1.00 96.69 77 PHE A CA 1
ATOM 602 C C . PHE A 1 77 ? 11.514 -4.852 -8.811 1.00 96.69 77 PHE A C 1
ATOM 604 O O . PHE A 1 77 ? 12.518 -4.317 -9.305 1.00 96.69 77 PHE A O 1
ATOM 611 N N . TRP A 1 78 ? 11.176 -6.119 -9.049 1.00 95.62 78 TRP A N 1
ATOM 612 C CA . TRP A 1 78 ? 12.003 -7.104 -9.739 1.00 95.62 78 TRP A CA 1
ATOM 613 C C . TRP A 1 78 ? 11.169 -7.972 -10.697 1.00 95.62 78 TRP A C 1
ATOM 615 O O . TRP A 1 78 ? 10.799 -9.099 -10.400 1.00 95.62 78 TRP A O 1
ATOM 625 N N . LEU A 1 79 ? 10.872 -7.436 -11.878 1.00 90.94 79 LEU A N 1
ATOM 626 C CA . LEU A 1 79 ? 10.107 -8.096 -12.938 1.00 90.94 79 LEU A CA 1
ATOM 627 C C . LEU A 1 79 ? 10.761 -9.393 -13.440 1.00 90.94 79 LEU A C 1
ATOM 629 O O . LEU A 1 79 ? 10.066 -10.330 -13.803 1.00 90.94 79 LEU A O 1
ATOM 633 N N . GLU A 1 80 ? 12.093 -9.446 -13.466 1.00 86.31 80 GLU A N 1
ATOM 634 C CA . GLU A 1 80 ? 12.857 -10.638 -13.878 1.00 86.31 80 GLU A CA 1
ATOM 635 C C . GLU A 1 80 ? 13.082 -11.617 -12.703 1.00 86.31 80 GLU A C 1
ATOM 637 O O . GLU A 1 80 ? 13.884 -12.550 -12.794 1.00 86.31 80 GLU A O 1
ATOM 642 N N . GLY A 1 81 ? 12.424 -11.373 -11.566 1.00 83.44 81 GLY A N 1
ATOM 643 C CA . GLY A 1 81 ? 12.507 -12.183 -10.361 1.00 83.44 81 GLY A CA 1
ATOM 644 C C . GLY A 1 81 ? 11.765 -13.497 -10.452 1.00 83.44 81 GLY A C 1
ATOM 645 O O . GLY A 1 81 ? 10.624 -13.542 -10.892 1.00 83.44 81 GLY A O 1
ATOM 646 N N . GLN A 1 82 ? 12.410 -14.563 -9.977 1.00 84.81 82 GLN A N 1
ATOM 647 C CA . GLN A 1 82 ? 11.774 -15.878 -9.878 1.00 84.81 82 GLN A CA 1
ATOM 648 C C . GLN A 1 82 ? 10.916 -16.001 -8.613 1.00 84.81 82 GLN A C 1
ATOM 650 O O . GLN A 1 82 ? 9.849 -16.598 -8.669 1.00 84.81 82 GLN A O 1
ATOM 655 N N . ASP A 1 83 ? 11.344 -15.392 -7.502 1.00 90.38 83 ASP A N 1
ATOM 656 C CA . ASP A 1 83 ? 10.674 -15.559 -6.204 1.00 90.38 83 ASP A CA 1
ATOM 657 C C . ASP A 1 83 ? 9.693 -14.420 -5.879 1.00 90.38 83 ASP A C 1
ATOM 659 O O . ASP A 1 83 ? 8.705 -14.618 -5.174 1.00 90.38 83 ASP A O 1
ATOM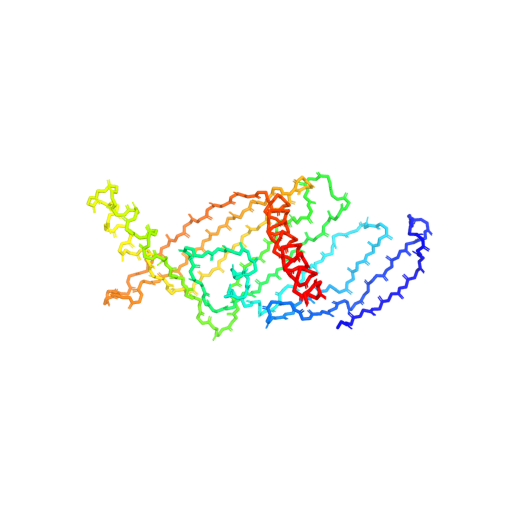 663 N N . CYS A 1 84 ? 9.955 -13.208 -6.377 1.00 94.38 84 CYS A N 1
ATOM 664 C CA . CYS A 1 84 ? 9.149 -12.022 -6.095 1.00 94.38 84 CYS A CA 1
ATOM 665 C C . CYS A 1 84 ? 9.256 -10.972 -7.203 1.00 94.38 84 CYS A C 1
ATOM 667 O O . CYS A 1 84 ? 10.324 -10.756 -7.773 1.00 94.38 84 CYS A O 1
ATOM 669 N N . VAL A 1 85 ? 8.139 -10.284 -7.437 1.00 96.62 85 VAL A N 1
ATOM 670 C CA . VAL A 1 85 ? 8.011 -9.058 -8.235 1.00 96.62 85 VAL A CA 1
ATOM 671 C C . VAL A 1 85 ? 8.144 -7.822 -7.349 1.00 96.62 85 VAL A C 1
ATOM 673 O O . VAL A 1 85 ? 8.771 -6.848 -7.755 1.00 96.62 85 VAL A O 1
ATOM 676 N N . ILE A 1 86 ? 7.588 -7.851 -6.134 1.00 97.69 86 ILE A N 1
ATOM 677 C CA . ILE A 1 86 ? 7.882 -6.872 -5.077 1.00 97.69 86 ILE A CA 1
ATOM 678 C C . ILE A 1 86 ? 8.533 -7.631 -3.935 1.00 97.69 86 ILE A C 1
ATOM 680 O O . ILE A 1 86 ? 7.917 -8.520 -3.349 1.00 97.69 86 ILE A O 1
ATOM 684 N N . CYS A 1 87 ? 9.769 -7.270 -3.624 1.00 96.00 87 CYS A N 1
ATOM 685 C CA . CYS A 1 87 ? 10.596 -7.993 -2.673 1.00 96.00 87 CYS A CA 1
ATOM 686 C C . CYS A 1 87 ? 10.766 -7.152 -1.406 1.00 96.00 87 CYS A C 1
ATOM 688 O O . CYS A 1 87 ? 11.545 -6.202 -1.391 1.00 96.00 87 CYS A O 1
ATOM 690 N N . ASN A 1 88 ? 10.036 -7.498 -0.346 1.00 96.56 88 ASN A N 1
ATOM 691 C CA . ASN A 1 88 ? 10.052 -6.821 0.950 1.00 96.56 88 ASN A CA 1
ATOM 692 C C . ASN A 1 88 ? 9.773 -5.310 0.846 1.00 96.56 88 ASN A C 1
ATOM 694 O O . ASN A 1 88 ? 10.516 -4.475 1.362 1.00 96.56 88 ASN A O 1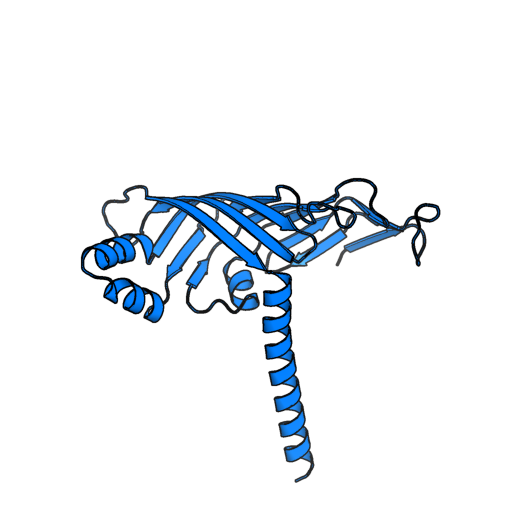
ATOM 698 N N . GLY A 1 89 ? 8.696 -4.962 0.145 1.00 98.38 89 GLY A N 1
ATOM 699 C CA . GLY A 1 89 ? 8.205 -3.595 0.075 1.00 98.38 89 GLY A CA 1
ATOM 700 C C . GLY A 1 89 ? 7.773 -3.084 1.443 1.00 98.38 89 GLY A C 1
ATOM 701 O O . GLY A 1 89 ? 7.266 -3.846 2.258 1.00 98.38 89 GLY A O 1
ATOM 702 N N . GLU A 1 90 ? 7.944 -1.793 1.689 1.00 98.56 90 GLU A N 1
ATOM 703 C CA . GLU A 1 90 ? 7.593 -1.155 2.956 1.00 98.56 90 GLU A CA 1
ATOM 704 C C . GLU A 1 90 ? 6.498 -0.119 2.741 1.00 98.56 90 GLU A C 1
ATOM 706 O O . GLU A 1 90 ? 6.555 0.660 1.791 1.00 98.56 90 GLU A O 1
ATOM 711 N N . ILE A 1 91 ? 5.519 -0.089 3.643 1.00 98.00 91 ILE A N 1
ATOM 712 C CA . ILE A 1 91 ? 4.433 0.892 3.658 1.00 98.00 91 ILE A CA 1
ATOM 713 C C . ILE A 1 91 ? 4.398 1.539 5.038 1.00 98.00 91 ILE A C 1
ATOM 715 O O . ILE A 1 91 ? 4.459 0.862 6.071 1.00 98.00 91 ILE A O 1
ATOM 719 N N . ARG A 1 92 ? 4.302 2.867 5.055 1.00 96.75 92 ARG A N 1
ATOM 720 C CA . ARG A 1 92 ? 4.240 3.671 6.275 1.00 96.75 92 ARG A CA 1
ATOM 721 C C . ARG A 1 92 ? 3.209 4.774 6.121 1.00 96.75 92 ARG A C 1
ATOM 723 O O . ARG A 1 92 ? 2.932 5.232 5.013 1.00 96.75 92 ARG A O 1
ATOM 730 N N . LYS A 1 93 ? 2.675 5.243 7.244 1.00 94.81 93 LYS A N 1
ATOM 731 C CA . LYS A 1 93 ? 1.853 6.456 7.265 1.00 94.81 93 LYS A CA 1
ATOM 732 C C . LYS A 1 93 ? 2.648 7.641 6.700 1.00 94.81 93 LYS A C 1
ATOM 734 O O . LYS A 1 93 ? 3.845 7.767 6.970 1.00 94.81 93 LYS A O 1
ATOM 739 N N . ALA A 1 94 ? 2.002 8.491 5.909 1.00 93.31 94 ALA A N 1
ATOM 740 C CA . ALA A 1 94 ? 2.594 9.754 5.495 1.00 93.31 94 ALA A CA 1
ATOM 741 C C . ALA A 1 94 ? 2.715 10.690 6.707 1.00 93.31 94 ALA A C 1
ATOM 743 O O . ALA A 1 94 ? 1.880 10.682 7.610 1.00 93.31 94 ALA A O 1
ATOM 744 N N . ASN A 1 95 ? 3.784 11.481 6.761 1.00 82.50 95 ASN A N 1
ATOM 745 C CA . ASN A 1 95 ? 4.002 12.374 7.895 1.00 82.50 95 ASN A CA 1
ATOM 746 C C . ASN A 1 95 ? 2.864 13.402 7.999 1.00 82.50 95 ASN A C 1
ATOM 748 O O . ASN A 1 95 ? 2.396 13.909 6.984 1.00 82.50 95 ASN A O 1
ATOM 752 N N . ASN A 1 96 ? 2.498 13.756 9.232 1.00 74.81 96 ASN A N 1
ATOM 753 C CA . ASN A 1 96 ? 1.585 14.856 9.569 1.00 74.81 96 ASN A CA 1
ATOM 754 C C . ASN A 1 96 ? 0.116 14.703 9.134 1.00 74.81 96 ASN A C 1
ATOM 756 O O . ASN A 1 96 ? -0.648 15.646 9.326 1.00 74.81 96 ASN A O 1
ATOM 760 N N . GLU A 1 97 ? -0.308 13.546 8.622 1.00 77.44 97 GLU A N 1
ATOM 761 C CA . GLU A 1 97 ? -1.724 13.273 8.355 1.00 77.44 97 GLU A CA 1
ATOM 762 C C . GLU A 1 97 ? -2.235 12.108 9.222 1.00 77.44 97 GLU A C 1
ATOM 764 O O . GLU A 1 97 ? -1.565 11.070 9.309 1.00 77.44 97 GLU A O 1
ATOM 769 N N . PRO A 1 98 ? -3.392 12.252 9.898 1.00 85.81 98 PRO A N 1
ATOM 770 C CA . PRO A 1 98 ? -4.023 11.138 10.595 1.00 85.81 98 PRO A CA 1
ATOM 771 C C . PRO A 1 98 ? -4.486 10.102 9.571 1.00 85.81 98 PRO A C 1
ATOM 773 O O . PRO A 1 98 ? -4.947 10.456 8.485 1.00 85.81 98 PRO A O 1
ATOM 776 N N . VAL A 1 99 ? -4.364 8.822 9.917 1.00 95.19 99 VAL A N 1
ATOM 777 C CA . VAL A 1 99 ? -4.949 7.741 9.121 1.00 95.19 99 VAL A CA 1
ATOM 778 C C . VAL A 1 99 ? -6.059 7.137 9.942 1.00 95.19 99 VAL A C 1
ATOM 780 O O . VAL A 1 99 ? -5.795 6.572 10.997 1.00 95.19 99 VAL A O 1
ATOM 783 N N . THR A 1 100 ? -7.290 7.251 9.458 1.00 95.44 100 THR A N 1
ATOM 784 C CA . THR A 1 100 ? -8.442 6.667 10.144 1.00 95.44 100 THR A CA 1
ATOM 785 C C . THR A 1 100 ? -8.992 5.503 9.350 1.00 95.44 100 THR A C 1
ATOM 787 O O . THR A 1 100 ? -8.927 5.499 8.120 1.00 95.44 100 THR A O 1
ATOM 790 N N . VAL A 1 101 ? -9.525 4.515 10.056 1.00 95.31 101 VAL A N 1
ATOM 791 C CA . VAL A 1 101 ? -10.206 3.357 9.486 1.00 95.31 101 VAL A CA 1
ATOM 792 C C . VAL A 1 101 ? -11.544 3.214 10.170 1.00 95.31 101 VAL A C 1
ATOM 794 O O . VAL A 1 101 ? -11.630 3.313 11.391 1.00 95.31 101 VAL A O 1
ATOM 797 N N . LYS A 1 102 ? -12.583 2.956 9.385 1.00 95.81 102 LYS A N 1
ATOM 798 C CA . LYS A 1 102 ? -13.924 2.699 9.887 1.00 95.81 102 LYS A CA 1
ATOM 799 C C . LYS A 1 102 ? -14.556 1.543 9.133 1.00 95.81 102 LYS A C 1
ATOM 801 O O . LYS A 1 102 ? -14.521 1.508 7.903 1.00 95.81 102 LYS A O 1
ATOM 806 N N . LEU A 1 103 ? -15.129 0.614 9.884 1.00 95.06 103 LEU A N 1
ATOM 807 C CA . LEU A 1 103 ? -15.877 -0.512 9.345 1.00 95.06 103 LEU A CA 1
ATOM 808 C C . LEU A 1 103 ? -17.298 -0.067 8.971 1.00 95.06 103 LEU A C 1
ATOM 810 O O . LEU A 1 103 ? -17.931 0.725 9.675 1.00 95.06 103 LEU A O 1
ATOM 814 N N . GLY A 1 104 ? -17.796 -0.580 7.851 1.00 93.94 104 GLY A N 1
ATOM 815 C CA . GLY A 1 104 ? -19.160 -0.369 7.383 1.00 93.94 104 GLY A CA 1
ATOM 816 C C . GLY A 1 104 ? -20.182 -0.993 8.332 1.00 93.94 104 GLY A C 1
ATOM 817 O O . GLY A 1 104 ? -19.888 -1.961 9.032 1.00 93.94 104 GLY A O 1
ATOM 818 N N . LYS A 1 105 ? -21.399 -0.440 8.350 1.00 92.88 105 LYS A N 1
ATOM 819 C CA . LYS A 1 105 ? -22.460 -0.862 9.280 1.00 92.88 105 LYS A CA 1
ATOM 820 C C . LYS A 1 105 ? -22.785 -2.349 9.156 1.00 92.88 105 LYS A C 1
ATOM 822 O O . LYS A 1 105 ? -22.765 -3.039 10.165 1.00 92.88 105 LYS A O 1
ATOM 827 N N . ASP A 1 106 ? -22.981 -2.838 7.936 1.00 92.94 106 ASP A N 1
ATOM 828 C CA . ASP A 1 106 ? -23.348 -4.237 7.687 1.00 92.94 106 ASP A CA 1
ATOM 829 C C . ASP A 1 106 ? -22.256 -5.206 8.164 1.00 92.94 106 ASP A C 1
ATOM 831 O O . ASP A 1 106 ? -22.552 -6.243 8.755 1.00 92.94 106 ASP A O 1
ATOM 835 N N . LEU A 1 107 ? -20.981 -4.839 7.981 1.00 91.44 107 LEU A N 1
ATOM 836 C CA . LEU A 1 107 ? -19.845 -5.613 8.485 1.00 91.44 107 LEU A CA 1
ATOM 837 C C . LEU A 1 107 ? -19.814 -5.614 10.018 1.00 91.44 107 LEU A C 1
ATOM 839 O O . LEU A 1 107 ? -19.635 -6.662 10.632 1.00 91.44 107 LEU A O 1
ATOM 843 N N . VAL A 1 108 ? -20.021 -4.453 10.646 1.00 93.88 108 VAL A N 1
ATOM 844 C CA . VAL A 1 108 ? -20.109 -4.333 12.109 1.00 93.88 108 VAL A CA 1
ATOM 845 C C . VAL A 1 108 ? -21.250 -5.189 12.658 1.00 93.88 108 VAL A C 1
ATOM 847 O O . VAL A 1 108 ? -21.043 -5.941 13.607 1.00 93.88 108 VAL A O 1
ATOM 850 N N . GLU A 1 109 ? -22.440 -5.105 12.066 1.00 93.12 109 GLU A N 1
ATOM 851 C CA . GLU A 1 109 ? -23.607 -5.889 12.475 1.00 93.12 109 GLU A CA 1
ATOM 852 C C . GLU A 1 109 ? -23.369 -7.390 12.294 1.00 93.12 109 GLU A C 1
ATOM 854 O O . GLU A 1 109 ? -23.635 -8.158 13.218 1.00 93.12 109 GLU A O 1
ATOM 859 N N . GLY A 1 110 ? -22.805 -7.806 11.158 1.00 91.75 110 GLY A N 1
ATOM 860 C CA . GLY A 1 110 ? -22.463 -9.202 10.890 1.00 91.75 110 GLY A CA 1
ATOM 861 C C . GLY A 1 110 ? -21.447 -9.766 11.885 1.00 91.75 110 GLY A C 1
ATOM 862 O O . GLY A 1 110 ? -21.649 -10.852 12.422 1.00 91.75 110 GLY A O 1
ATOM 863 N N . LEU A 1 111 ? -20.393 -9.012 12.209 1.00 90.81 111 LEU A N 1
ATOM 864 C CA . LEU A 1 111 ? -19.392 -9.442 13.191 1.00 90.81 111 LEU A CA 1
ATOM 865 C C . LEU A 1 111 ? -19.977 -9.542 14.611 1.00 90.81 111 LEU A C 1
ATOM 867 O O . LEU A 1 111 ? -19.624 -10.449 15.363 1.00 90.81 111 LEU A O 1
ATOM 871 N N . LYS A 1 112 ? -20.910 -8.654 14.980 1.00 93.19 112 LYS A N 1
ATOM 872 C CA . LYS A 1 112 ? -21.576 -8.676 16.295 1.00 93.19 112 LYS A CA 1
ATOM 873 C C . LYS A 1 112 ? -22.477 -9.891 16.514 1.00 93.19 112 LYS A C 1
ATOM 875 O O . LYS A 1 112 ? -22.738 -10.243 17.662 1.00 93.19 112 LYS A O 1
ATOM 880 N N . GLN A 1 113 ? -22.929 -10.555 15.450 1.00 93.12 113 GLN A N 1
ATOM 881 C CA . GLN A 1 113 ? -23.737 -11.776 15.564 1.00 93.12 113 GLN A CA 1
ATOM 882 C C . GLN A 1 113 ? -22.954 -12.967 16.136 1.00 93.12 113 GLN A C 1
ATOM 884 O O . GLN A 1 113 ? -23.571 -13.945 16.550 1.00 93.12 113 GLN A O 1
ATOM 889 N N . GLY A 1 114 ? -21.620 -12.885 16.202 1.00 87.38 114 GLY A N 1
ATOM 890 C CA . GLY A 1 114 ? -20.779 -13.935 16.779 1.00 87.38 114 GLY A CA 1
ATOM 891 C C . GLY A 1 114 ? -20.970 -14.151 18.285 1.00 87.38 114 GLY A C 1
ATOM 892 O O . GLY A 1 114 ? -20.677 -15.239 18.771 1.00 87.38 114 GLY A O 1
ATOM 893 N N . GLY A 1 115 ? -21.523 -13.168 19.005 1.00 89.50 115 GLY A N 1
ATOM 894 C CA . GLY A 1 115 ? -21.754 -13.257 20.444 1.00 89.50 115 GLY A CA 1
ATOM 895 C C . GLY A 1 115 ? -21.313 -12.010 21.208 1.00 89.50 115 GLY A C 1
ATOM 896 O O . GLY A 1 115 ? -20.957 -10.972 20.648 1.00 89.50 115 GLY A O 1
ATOM 897 N N . TRP A 1 116 ? -21.371 -12.101 22.538 1.00 88.00 116 TRP A N 1
ATOM 898 C CA . TRP A 1 116 ? -21.032 -10.984 23.425 1.00 88.00 116 TRP A CA 1
ATOM 899 C C . TRP A 1 116 ? -19.551 -10.585 23.328 1.00 88.00 116 TRP A C 1
ATOM 901 O O . TRP A 1 116 ? -19.231 -9.396 23.314 1.00 88.00 116 TRP A O 1
ATOM 911 N N . THR A 1 117 ? -18.649 -11.563 23.221 1.00 87.12 117 THR A N 1
ATOM 912 C CA . THR A 1 117 ? -17.201 -11.327 23.140 1.00 87.12 117 THR A CA 1
ATOM 913 C C . THR A 1 117 ? -16.818 -10.643 21.829 1.00 87.12 117 THR A C 1
ATOM 915 O O . THR A 1 117 ? -16.065 -9.669 21.832 1.00 87.12 117 THR A O 1
ATOM 918 N N . GLU A 1 118 ? -17.387 -11.098 20.719 1.00 89.56 118 GLU A N 1
ATOM 919 C CA . GLU A 1 118 ? -17.203 -10.536 19.386 1.00 89.56 118 GLU A CA 1
ATOM 920 C C . GLU A 1 118 ? -17.736 -9.111 19.341 1.00 89.56 118 GLU A C 1
ATOM 922 O O . GLU A 1 118 ? -17.060 -8.222 18.831 1.00 89.56 118 GLU A O 1
ATOM 927 N N . SER A 1 119 ? -18.892 -8.852 19.962 1.00 88.31 119 SER A N 1
ATOM 928 C CA . SER A 1 119 ? -19.430 -7.496 20.031 1.00 88.31 119 SER A CA 1
ATOM 929 C C . SER A 1 119 ? -18.501 -6.524 20.749 1.00 88.31 119 SER A C 1
ATOM 931 O O . SER A 1 119 ? -18.328 -5.401 20.276 1.00 88.31 119 SER A O 1
ATOM 933 N N . ILE A 1 120 ? -17.877 -6.941 21.855 1.00 86.50 120 ILE A N 1
ATOM 934 C CA . ILE A 1 120 ? -16.900 -6.107 22.566 1.00 86.50 120 ILE A CA 1
ATOM 935 C C . ILE A 1 120 ? -15.689 -5.824 21.678 1.00 86.50 120 ILE A C 1
ATOM 937 O O . ILE A 1 120 ? -15.241 -4.680 21.605 1.00 86.50 120 ILE A O 1
ATOM 941 N N . LEU A 1 121 ? -15.164 -6.842 20.990 1.00 87.44 121 LEU A N 1
ATOM 942 C CA . LEU A 1 121 ? -14.019 -6.666 20.100 1.00 87.44 121 LEU A CA 1
ATOM 943 C C . LEU A 1 121 ? -14.354 -5.712 18.949 1.00 87.44 121 LEU A C 1
ATOM 945 O O . LEU A 1 121 ? -13.589 -4.789 18.677 1.00 87.44 121 LEU A O 1
ATOM 949 N N . VAL A 1 122 ? -15.513 -5.894 18.312 1.00 91.62 122 VAL A N 1
ATOM 950 C CA . VAL A 1 122 ? -15.991 -5.034 17.225 1.00 91.62 122 VAL A CA 1
ATOM 951 C C . VAL A 1 122 ? -16.137 -3.593 17.699 1.00 91.62 122 VAL A C 1
ATOM 953 O O . VAL A 1 122 ? -15.676 -2.694 17.008 1.00 91.62 122 VAL A O 1
ATOM 956 N N . ASP A 1 123 ? -16.684 -3.356 18.893 1.00 88.75 123 ASP A N 1
ATOM 957 C CA . ASP A 1 123 ? -16.805 -2.005 19.461 1.00 88.75 123 ASP A CA 1
ATOM 958 C C . ASP A 1 123 ? -15.453 -1.325 19.712 1.00 88.75 123 ASP A C 1
ATOM 960 O O . ASP A 1 123 ? -15.393 -0.098 19.818 1.00 88.75 123 ASP A O 1
ATOM 964 N N . VAL A 1 124 ? -14.374 -2.101 19.837 1.00 88.31 124 VAL A N 1
ATOM 965 C CA . VAL A 1 124 ? -13.006 -1.591 19.972 1.00 88.31 124 VAL A CA 1
ATOM 966 C C . VAL A 1 124 ? -12.400 -1.270 18.606 1.00 88.31 124 VAL A C 1
ATOM 968 O O . VAL A 1 124 ? -11.711 -0.259 18.497 1.00 88.31 124 VAL A O 1
ATOM 971 N N . ILE A 1 125 ? -12.667 -2.069 17.568 1.00 90.44 125 ILE A N 1
ATOM 972 C CA . ILE A 1 125 ? -11.995 -1.952 16.258 1.00 90.44 125 ILE A CA 1
ATOM 973 C C . ILE A 1 125 ? -12.844 -1.316 15.149 1.00 90.44 125 ILE A C 1
ATOM 975 O O . ILE A 1 125 ? -12.333 -1.091 14.055 1.00 90.44 125 ILE A O 1
ATOM 979 N N . SER A 1 126 ? -14.125 -1.032 15.398 1.00 92.81 126 SER A N 1
ATOM 980 C CA . SER A 1 126 ? -15.053 -0.500 14.389 1.00 92.81 126 SER A CA 1
ATOM 981 C C . SER A 1 126 ? -14.617 0.846 13.825 1.00 92.81 126 SER A C 1
ATOM 983 O O . SER A 1 126 ? -14.972 1.184 12.698 1.00 92.81 126 SER A O 1
ATOM 985 N N . GLU A 1 127 ? -13.879 1.621 14.617 1.00 94.75 127 GLU A N 1
ATOM 986 C CA . GLU A 1 127 ? -13.275 2.880 14.213 1.00 94.75 127 GLU A CA 1
ATOM 987 C C . GLU A 1 127 ? -11.924 3.034 14.908 1.00 94.75 127 GLU A C 1
ATOM 989 O O . GLU A 1 127 ? -11.812 2.823 16.116 1.00 94.75 127 GLU A O 1
ATOM 994 N N . LEU A 1 128 ? -10.893 3.370 14.140 1.00 94.88 128 LEU A N 1
ATOM 995 C CA . LEU A 1 128 ? -9.515 3.433 14.607 1.00 94.88 128 LEU A CA 1
ATOM 996 C C . LEU A 1 128 ? -8.811 4.640 14.000 1.00 94.88 128 LEU A C 1
ATOM 998 O O . LEU A 1 128 ? -8.868 4.835 12.789 1.00 94.88 128 LEU A O 1
ATOM 1002 N N . ASP A 1 129 ? -8.091 5.399 14.821 1.00 94.31 129 ASP A N 1
ATOM 1003 C CA . ASP A 1 129 ? -7.104 6.378 14.366 1.00 94.31 129 ASP A CA 1
ATOM 1004 C C . ASP A 1 129 ? -5.693 5.828 14.587 1.00 94.31 129 ASP A C 1
ATOM 1006 O O . ASP A 1 129 ? -5.292 5.474 15.701 1.00 94.31 129 ASP A O 1
ATOM 1010 N N . PHE A 1 130 ? -4.941 5.714 13.499 1.00 94.19 130 PHE A N 1
ATOM 1011 C CA . PHE A 1 130 ? -3.630 5.093 13.453 1.00 94.19 130 PHE A CA 1
ATOM 1012 C C . PHE A 1 130 ? -2.567 6.091 13.899 1.00 94.19 130 PHE A C 1
ATOM 1014 O O . PHE A 1 130 ? -2.230 7.056 13.207 1.00 94.19 130 PHE A O 1
ATOM 1021 N N . GLN A 1 131 ? -1.934 5.792 15.024 1.00 92.00 131 GLN A N 1
ATOM 1022 C CA . GLN A 1 131 ? -0.752 6.496 15.507 1.00 92.00 131 GLN A CA 1
ATOM 1023 C C . GLN A 1 131 ? 0.497 6.058 14.750 1.00 92.00 131 GLN A C 1
ATOM 1025 O O . GLN A 1 131 ? 1.228 6.900 14.225 1.00 92.00 131 GLN A O 1
ATOM 1030 N N . GLU A 1 132 ? 0.682 4.748 14.598 1.00 93.25 132 GLU A N 1
ATOM 1031 C CA . GLU A 1 132 ? 1.782 4.156 13.842 1.00 93.25 132 GLU A CA 1
ATOM 1032 C C . GLU A 1 132 ? 1.249 3.096 12.877 1.00 93.25 132 GLU A C 1
ATOM 1034 O O . GLU A 1 132 ? 0.392 2.292 13.238 1.00 93.25 132 GLU A O 1
ATOM 1039 N N . LEU A 1 133 ? 1.804 3.070 11.665 1.00 94.94 133 LEU A N 1
ATOM 1040 C CA . LEU A 1 133 ? 1.602 2.015 10.677 1.00 94.94 133 LEU A CA 1
ATOM 1041 C C . LEU A 1 133 ? 2.973 1.633 10.129 1.00 94.94 133 LEU A C 1
ATOM 1043 O O . LEU A 1 133 ? 3.634 2.457 9.491 1.00 94.94 133 LEU A O 1
ATOM 1047 N N . ASN A 1 134 ? 3.382 0.392 10.372 1.00 96.00 134 ASN A N 1
ATOM 1048 C CA . ASN A 1 134 ? 4.531 -0.210 9.711 1.00 96.00 134 ASN A CA 1
ATOM 1049 C C . ASN A 1 134 ? 4.064 -1.504 9.059 1.00 96.00 134 ASN A C 1
ATOM 1051 O O . ASN A 1 134 ? 3.600 -2.415 9.745 1.00 96.00 134 ASN A O 1
ATOM 1055 N N . ALA A 1 135 ? 4.177 -1.570 7.741 1.00 97.81 135 ALA A N 1
ATOM 1056 C CA . ALA A 1 135 ? 3.727 -2.705 6.964 1.00 97.81 135 ALA A CA 1
ATOM 1057 C C . ALA A 1 135 ? 4.799 -3.145 5.969 1.00 97.81 135 ALA A C 1
ATOM 1059 O O . ALA A 1 135 ? 5.563 -2.326 5.455 1.00 97.81 135 ALA A O 1
ATOM 1060 N N . ARG A 1 136 ? 4.842 -4.451 5.716 1.00 98.44 136 ARG A N 1
ATOM 1061 C CA . ARG A 1 136 ? 5.699 -5.096 4.729 1.00 98.44 136 ARG A CA 1
ATOM 1062 C C . ARG A 1 136 ? 4.862 -5.874 3.740 1.00 98.44 136 ARG A C 1
ATOM 1064 O O . ARG A 1 136 ? 3.935 -6.567 4.151 1.00 98.44 136 ARG A O 1
ATOM 1071 N N . VAL A 1 137 ? 5.224 -5.798 2.468 1.00 98.06 137 VAL A N 1
ATOM 1072 C CA . VAL A 1 137 ? 4.543 -6.501 1.385 1.00 98.06 137 VAL A CA 1
ATOM 1073 C C . VAL A 1 137 ? 5.534 -7.286 0.534 1.00 98.06 137 VAL A C 1
ATOM 1075 O O . VAL A 1 137 ? 6.592 -6.781 0.163 1.00 98.06 137 VAL A O 1
ATOM 1078 N N . ASN A 1 138 ? 5.180 -8.521 0.205 1.00 97.88 138 ASN A N 1
ATOM 1079 C CA . ASN A 1 138 ? 5.817 -9.289 -0.858 1.00 97.88 138 ASN A CA 1
ATOM 1080 C C . ASN A 1 138 ? 4.776 -9.587 -1.928 1.00 97.88 138 ASN A C 1
ATOM 1082 O O . ASN A 1 138 ? 3.630 -9.858 -1.585 1.00 97.88 138 ASN A O 1
ATOM 1086 N N . LEU A 1 139 ? 5.171 -9.547 -3.196 1.00 97.94 139 LEU A N 1
ATOM 1087 C CA . LEU A 1 139 ? 4.331 -9.945 -4.324 1.00 97.94 139 LEU A CA 1
ATOM 1088 C C . LEU A 1 139 ? 5.076 -10.993 -5.132 1.00 97.94 139 LEU A C 1
ATOM 1090 O O . LEU A 1 139 ? 6.192 -10.723 -5.574 1.00 97.94 139 LEU A O 1
ATOM 1094 N N . THR A 1 140 ? 4.468 -12.150 -5.337 1.00 97.19 140 THR A N 1
ATOM 1095 C CA . THR A 1 140 ? 5.014 -13.231 -6.160 1.00 97.19 140 THR A CA 1
ATOM 1096 C C . THR A 1 140 ? 4.699 -13.022 -7.652 1.00 97.19 140 THR A C 1
ATOM 1098 O O . THR A 1 140 ? 3.792 -12.254 -7.989 1.00 97.19 140 THR A O 1
ATOM 1101 N N . PRO A 1 141 ? 5.421 -13.685 -8.577 1.00 95.62 141 PRO A N 1
ATOM 1102 C CA . PRO A 1 141 ? 5.167 -13.563 -10.018 1.00 95.62 141 PRO A CA 1
ATOM 1103 C C . PRO A 1 141 ? 3.794 -14.053 -10.495 1.00 95.62 141 PRO A C 1
ATOM 1105 O O . PRO A 1 141 ? 3.335 -13.624 -11.549 1.00 95.62 141 PRO A O 1
ATOM 1108 N N . ASP A 1 142 ? 3.128 -14.926 -9.741 1.00 95.25 142 ASP A N 1
ATOM 1109 C CA . ASP A 1 142 ? 1.754 -15.383 -9.993 1.00 95.25 142 ASP A CA 1
ATOM 1110 C C . ASP A 1 142 ? 0.682 -14.450 -9.394 1.00 95.25 142 ASP A C 1
ATOM 1112 O O . ASP A 1 142 ? -0.515 -14.714 -9.513 1.00 95.25 142 ASP A O 1
ATOM 1116 N N . GLY A 1 143 ? 1.098 -13.330 -8.794 1.00 95.94 143 GLY A N 1
ATOM 1117 C CA . GLY A 1 143 ? 0.201 -12.272 -8.338 1.00 95.94 143 GLY A CA 1
ATOM 1118 C C . GLY A 1 143 ? -0.211 -12.359 -6.873 1.00 95.94 143 GLY A C 1
ATOM 1119 O O . GLY A 1 143 ? -0.995 -11.521 -6.429 1.00 95.94 143 GLY A O 1
ATOM 1120 N N . VAL A 1 144 ? 0.303 -13.315 -6.095 1.00 97.88 144 VAL A N 1
ATOM 1121 C CA . VAL A 1 144 ? -0.024 -13.432 -4.668 1.00 97.88 144 VAL A CA 1
ATOM 1122 C C . VAL A 1 144 ? 0.745 -12.385 -3.863 1.00 97.88 144 VAL A C 1
ATOM 1124 O O . VAL A 1 144 ? 1.972 -12.410 -3.750 1.00 97.88 144 VAL A O 1
ATOM 1127 N N . ALA A 1 145 ? 0.006 -11.442 -3.286 1.00 97.88 145 ALA A N 1
ATOM 1128 C CA . ALA A 1 145 ? 0.516 -10.451 -2.359 1.00 97.88 145 ALA A CA 1
ATOM 1129 C C . ALA A 1 145 ? 0.357 -10.940 -0.916 1.00 97.88 145 ALA A C 1
ATOM 1131 O O . ALA A 1 145 ? -0.740 -11.296 -0.491 1.00 97.88 145 ALA A O 1
ATOM 1132 N N . HIS A 1 146 ? 1.440 -10.887 -0.145 1.00 98.19 146 HIS A N 1
ATOM 1133 C CA . HIS A 1 146 ? 1.442 -11.119 1.296 1.00 98.19 146 HIS A CA 1
ATOM 1134 C C . HIS A 1 146 ? 1.797 -9.823 2.017 1.00 98.19 146 HIS A C 1
ATOM 1136 O O . HIS A 1 146 ? 2.923 -9.334 1.908 1.00 98.19 146 HIS A O 1
ATOM 1142 N N . LEU A 1 147 ? 0.842 -9.284 2.767 1.00 98.00 147 LEU A N 1
ATOM 1143 C CA . LEU A 1 147 ? 0.989 -8.090 3.586 1.00 98.00 147 LEU A CA 1
ATOM 1144 C C . LEU A 1 147 ? 1.055 -8.492 5.059 1.00 98.00 147 LEU A C 1
ATOM 1146 O O . LEU A 1 147 ? 0.184 -9.193 5.564 1.00 98.00 147 LEU A O 1
ATOM 1150 N N . THR A 1 148 ? 2.057 -7.987 5.766 1.00 98.38 148 THR A N 1
ATOM 1151 C CA . THR A 1 148 ? 2.153 -8.083 7.226 1.00 98.38 148 THR A CA 1
ATOM 1152 C C . THR A 1 148 ? 2.272 -6.681 7.792 1.00 98.38 148 THR A C 1
ATOM 1154 O O . THR A 1 148 ? 2.975 -5.841 7.232 1.00 98.38 148 THR A O 1
ATOM 1157 N N . SER A 1 149 ? 1.565 -6.380 8.873 1.00 97.25 149 SER A N 1
ATOM 1158 C CA . SER A 1 149 ? 1.569 -5.035 9.437 1.00 97.25 149 SER A CA 1
ATOM 1159 C C . SER A 1 149 ? 1.409 -5.032 10.945 1.00 97.25 149 SER A C 1
ATOM 1161 O O . SER A 1 149 ? 0.706 -5.863 11.518 1.00 97.25 149 SER A O 1
ATOM 1163 N N . THR A 1 150 ? 2.055 -4.054 11.570 1.00 97.50 150 THR A N 1
ATOM 1164 C CA . THR A 1 150 ? 1.828 -3.685 12.962 1.00 97.50 150 THR A CA 1
ATOM 1165 C C . THR A 1 150 ? 1.294 -2.264 12.989 1.00 97.50 150 THR A C 1
ATOM 1167 O O . THR A 1 150 ? 1.941 -1.324 12.512 1.00 97.50 150 THR A O 1
ATOM 1170 N N . ILE A 1 151 ? 0.101 -2.125 13.553 1.00 95.25 151 ILE A N 1
ATOM 1171 C CA . ILE A 1 151 ? -0.637 -0.874 13.649 1.00 95.25 151 ILE A CA 1
ATOM 1172 C C . ILE A 1 151 ? -0.802 -0.549 15.127 1.00 95.25 151 ILE A C 1
ATOM 1174 O O . ILE A 1 151 ? -1.316 -1.368 15.888 1.00 95.25 151 ILE A O 1
ATOM 1178 N N . LYS A 1 152 ? -0.383 0.649 15.534 1.00 94.69 152 LYS A N 1
ATOM 1179 C CA . LYS A 1 152 ? -0.777 1.218 16.826 1.00 94.69 152 LYS A CA 1
ATOM 1180 C C . LYS A 1 152 ? -1.882 2.218 16.571 1.00 94.69 152 LYS A C 1
ATOM 1182 O O . LYS A 1 152 ? -1.681 3.157 15.802 1.00 94.69 152 LYS A O 1
ATOM 1187 N N . ALA A 1 153 ? -3.018 2.029 17.214 1.00 94.12 153 ALA A N 1
ATOM 1188 C CA . ALA A 1 153 ? -4.190 2.863 17.028 1.00 94.12 153 ALA A CA 1
ATOM 1189 C C . ALA A 1 153 ? -4.887 3.147 18.358 1.00 94.12 153 ALA A C 1
ATOM 1191 O O . ALA A 1 153 ? -4.589 2.526 19.375 1.00 94.12 153 ALA A O 1
ATOM 1192 N N . TYR A 1 154 ? -5.831 4.073 18.339 1.00 93.75 154 TYR A N 1
ATOM 1193 C CA . TYR A 1 154 ? -6.832 4.224 19.388 1.00 93.75 154 TYR A CA 1
ATOM 1194 C C . TYR A 1 154 ? -8.213 4.280 18.742 1.00 93.75 154 TYR A C 1
ATOM 1196 O O . TYR A 1 154 ? -8.342 4.625 17.568 1.00 93.75 154 TYR A O 1
ATOM 1204 N N . ASN A 1 155 ? -9.245 3.936 19.504 1.00 93.69 155 ASN A N 1
ATOM 1205 C CA . ASN A 1 155 ? -10.615 4.127 19.058 1.00 93.69 155 ASN A CA 1
ATOM 1206 C C . ASN A 1 155 ? -11.070 5.543 19.453 1.00 93.69 155 ASN A C 1
ATOM 1208 O O . ASN A 1 155 ? -11.197 5.803 20.653 1.00 93.69 155 ASN A O 1
ATOM 1212 N N . PRO A 1 156 ? -11.317 6.455 18.494 1.00 90.94 156 PRO A N 1
ATOM 1213 C CA . PRO A 1 156 ? -11.681 7.841 18.794 1.00 90.94 156 PRO A CA 1
ATOM 1214 C C . PRO A 1 156 ? -13.065 7.981 19.448 1.00 90.94 156 PRO A C 1
ATOM 1216 O O . PRO A 1 156 ? -13.374 9.031 19.999 1.00 90.94 156 PRO A O 1
ATOM 1219 N N . GLN A 1 157 ? -13.896 6.934 19.419 1.00 89.44 157 GLN A N 1
ATOM 1220 C CA . GLN A 1 157 ? -15.223 6.904 20.043 1.00 89.44 157 GLN A CA 1
ATOM 1221 C C . GLN A 1 157 ? -15.177 6.472 21.522 1.00 89.44 157 GLN A C 1
ATOM 1223 O O . GLN A 1 157 ? -16.225 6.318 22.152 1.00 89.44 157 GLN A O 1
ATOM 1228 N N . LYS A 1 158 ? -13.987 6.211 22.083 1.00 84.62 158 LYS A N 1
ATOM 1229 C CA . LYS A 1 158 ? -13.805 5.775 23.475 1.00 84.62 158 LYS A CA 1
ATOM 1230 C C . LYS A 1 158 ? -13.000 6.805 24.263 1.00 84.62 158 LYS A C 1
ATOM 1232 O O . LYS A 1 158 ? -11.878 7.137 23.893 1.00 84.62 158 LYS A O 1
ATOM 1237 N N . ASP A 1 159 ? -13.520 7.203 25.422 1.00 76.69 159 ASP A N 1
ATOM 1238 C CA . ASP A 1 159 ? -12.874 8.190 26.301 1.00 76.69 159 ASP A CA 1
ATOM 1239 C C . ASP A 1 159 ? -11.481 7.755 26.779 1.00 76.69 159 ASP A C 1
ATOM 1241 O O . ASP A 1 159 ? -10.593 8.578 27.003 1.00 76.69 159 ASP A O 1
ATOM 1245 N N . THR A 1 160 ? -11.266 6.446 26.928 1.00 70.06 160 THR A N 1
ATOM 1246 C CA . THR A 1 160 ? -10.097 5.907 27.626 1.00 70.06 160 THR A CA 1
ATOM 1247 C C . THR A 1 160 ? -8.794 5.936 26.823 1.00 70.06 160 THR A C 1
ATOM 1249 O O . THR A 1 160 ? -7.779 5.554 27.390 1.00 70.06 160 THR A O 1
ATOM 1252 N N . HIS A 1 161 ? -8.778 6.379 25.552 1.00 74.25 161 HIS A N 1
ATOM 1253 C CA . HIS A 1 161 ? -7.578 6.508 24.688 1.00 74.25 161 HIS A CA 1
ATOM 1254 C C . HIS A 1 161 ? -6.568 5.343 24.795 1.00 74.25 161 HIS A C 1
ATOM 1256 O O . HIS A 1 161 ? -5.362 5.514 24.603 1.00 74.25 161 HIS A O 1
ATOM 1262 N N . ASN A 1 162 ? -7.052 4.140 25.118 1.00 85.19 162 ASN A N 1
ATOM 1263 C CA . ASN A 1 162 ? -6.186 2.998 25.362 1.00 85.19 162 ASN A CA 1
ATOM 1264 C C . ASN A 1 162 ? -5.516 2.599 24.041 1.00 85.19 162 ASN A C 1
ATOM 1266 O O . ASN A 1 162 ? -6.224 2.435 23.042 1.00 85.19 162 ASN A O 1
ATOM 1270 N N . PRO A 1 163 ? -4.183 2.418 24.015 1.00 89.88 163 PRO A N 1
ATOM 1271 C CA . PRO A 1 163 ? -3.495 2.019 22.801 1.00 89.88 163 PRO A CA 1
ATOM 1272 C C . PRO A 1 163 ? -3.892 0.591 22.417 1.00 89.88 163 PRO A C 1
ATOM 1274 O O . PRO A 1 163 ? -3.805 -0.341 23.216 1.00 89.88 163 PRO A O 1
ATOM 1277 N N . ILE A 1 164 ? -4.292 0.429 21.163 1.00 92.19 164 ILE A N 1
ATOM 1278 C CA . ILE A 1 164 ? -4.625 -0.839 20.524 1.00 92.19 164 ILE A CA 1
ATOM 1279 C C . ILE A 1 164 ? -3.462 -1.190 19.598 1.00 92.19 164 ILE A C 1
ATOM 1281 O O . ILE A 1 164 ? -3.078 -0.387 18.746 1.00 92.19 164 ILE A O 1
ATOM 1285 N N . ILE A 1 165 ? -2.894 -2.386 19.759 1.00 94.38 165 ILE A N 1
ATOM 1286 C CA . ILE A 1 165 ? -1.864 -2.914 18.859 1.00 94.38 165 ILE A CA 1
ATOM 1287 C C . ILE A 1 165 ? -2.494 -4.011 18.011 1.00 94.38 165 ILE A C 1
ATOM 1289 O O . ILE A 1 165 ? -2.886 -5.052 18.535 1.00 94.38 165 ILE A O 1
ATOM 1293 N N . LEU A 1 166 ? -2.570 -3.786 16.703 1.00 93.00 166 LEU A N 1
ATOM 1294 C CA . LEU A 1 166 ? -3.093 -4.750 15.743 1.00 93.00 166 LEU A CA 1
ATOM 1295 C C . LEU A 1 166 ? -1.941 -5.303 14.918 1.00 93.00 166 LEU A C 1
ATOM 1297 O O . LEU A 1 166 ? -1.231 -4.557 14.243 1.00 93.00 166 LEU A O 1
ATOM 1301 N N . ASN A 1 167 ? -1.770 -6.620 14.976 1.00 96.00 167 ASN A N 1
ATOM 1302 C CA . ASN A 1 167 ? -0.878 -7.347 14.086 1.00 96.00 167 ASN A CA 1
ATOM 1303 C C . ASN A 1 167 ? -1.740 -7.993 13.009 1.00 96.00 167 ASN A C 1
ATOM 1305 O O . ASN A 1 167 ? -2.465 -8.947 13.285 1.00 96.00 167 ASN A O 1
ATOM 1309 N N . TYR A 1 168 ? -1.698 -7.430 11.809 1.00 94.00 168 TYR A N 1
ATOM 1310 C CA . TYR A 1 168 ? -2.570 -7.821 10.713 1.00 94.00 168 TYR A CA 1
ATOM 1311 C C . TYR A 1 168 ? -1.764 -8.483 9.602 1.00 94.00 168 TYR A C 1
ATOM 1313 O O . TYR A 1 168 ? -0.757 -7.938 9.142 1.00 94.00 168 TYR A O 1
ATOM 1321 N N . ASN A 1 169 ? -2.226 -9.660 9.186 1.00 97.06 169 ASN A N 1
ATOM 1322 C CA . ASN A 1 169 ? -1.685 -10.414 8.065 1.00 97.06 169 ASN A CA 1
ATOM 1323 C C . ASN A 1 169 ? -2.788 -10.556 7.022 1.00 97.06 169 ASN A C 1
ATOM 1325 O O . ASN A 1 169 ? -3.903 -10.947 7.360 1.00 97.06 169 ASN A O 1
ATOM 1329 N N . HIS A 1 170 ? -2.463 -10.258 5.772 1.00 95.19 170 HIS A N 1
ATOM 1330 C CA . HIS A 1 170 ? -3.387 -10.351 4.650 1.00 95.19 170 HIS A CA 1
ATOM 1331 C C . HIS A 1 170 ? -2.702 -11.023 3.479 1.00 95.19 170 HIS A C 1
ATOM 1333 O O . HIS A 1 170 ? -1.526 -10.772 3.209 1.00 95.19 170 HIS A O 1
ATOM 1339 N N . GLN A 1 171 ? -3.453 -11.866 2.789 1.00 97.50 171 GLN A N 1
ATOM 1340 C CA . GLN A 1 171 ? -3.004 -12.523 1.579 1.00 97.50 171 GLN A CA 1
ATOM 1341 C C . GLN A 1 171 ? -4.096 -12.409 0.529 1.00 97.50 171 GLN A C 1
ATOM 1343 O O . GLN A 1 171 ? -5.254 -12.709 0.803 1.00 97.50 171 GLN A O 1
ATOM 1348 N N . GLU A 1 172 ? -3.708 -12.004 -0.673 1.00 94.81 172 GLU A N 1
ATOM 1349 C CA . GLU A 1 172 ? -4.635 -11.812 -1.781 1.00 94.81 172 GLU A CA 1
ATOM 1350 C C . GLU A 1 172 ? -3.914 -11.982 -3.114 1.00 94.81 172 GLU A C 1
ATOM 1352 O O . GLU A 1 172 ? -2.761 -11.574 -3.245 1.00 94.81 172 GLU A O 1
ATOM 1357 N N . ASN A 1 173 ? -4.579 -12.564 -4.115 1.00 96.88 173 ASN A N 1
ATOM 1358 C CA . ASN A 1 173 ? -4.072 -12.517 -5.481 1.00 96.88 173 ASN A CA 1
ATOM 1359 C C . ASN A 1 173 ? -4.486 -11.187 -6.117 1.00 96.88 173 ASN A C 1
ATOM 1361 O O . ASN A 1 173 ? -5.633 -11.003 -6.528 1.00 96.88 173 ASN A O 1
ATOM 1365 N N . VAL A 1 174 ? -3.546 -10.247 -6.198 1.00 94.19 174 VAL A N 1
ATOM 1366 C CA . VAL A 1 174 ? -3.848 -8.913 -6.719 1.00 94.19 174 VAL A CA 1
ATOM 1367 C C . VAL A 1 174 ? -4.132 -8.942 -8.215 1.00 94.19 174 VAL A C 1
ATOM 1369 O O . VAL A 1 174 ? -4.911 -8.122 -8.677 1.00 94.19 174 VAL A O 1
ATOM 1372 N N . TYR A 1 175 ? -3.566 -9.875 -8.986 1.00 94.31 175 TYR A N 1
ATOM 1373 C CA . TYR A 1 175 ? -3.849 -9.975 -10.424 1.00 94.31 175 TYR A CA 1
ATOM 1374 C C . TYR A 1 175 ? -5.278 -10.451 -10.680 1.00 94.31 175 TYR A C 1
ATOM 1376 O O . TYR A 1 175 ? -5.964 -9.896 -11.537 1.00 94.31 175 TYR A O 1
ATOM 1384 N N . GLU A 1 176 ? -5.755 -11.427 -9.908 1.00 93.81 176 GLU A N 1
ATOM 1385 C CA . GLU A 1 176 ? -7.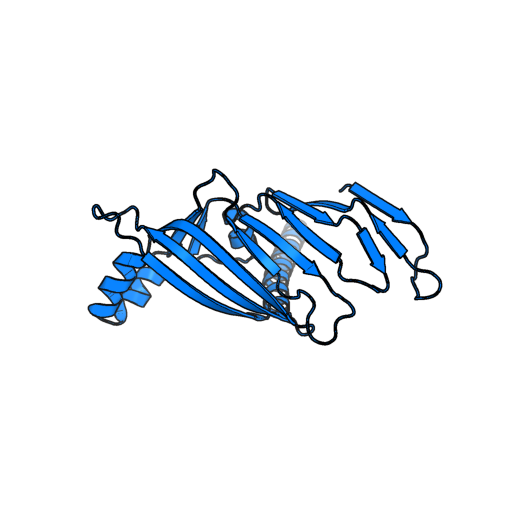156 -11.848 -9.958 1.00 93.81 176 GLU A CA 1
ATOM 1386 C C . GLU A 1 176 ? -8.095 -10.721 -9.522 1.00 93.81 176 GLU A C 1
ATOM 1388 O O . GLU A 1 176 ? -9.084 -10.467 -10.208 1.00 93.81 176 GLU A O 1
ATOM 1393 N N . LEU A 1 177 ? -7.761 -9.997 -8.446 1.00 90.94 177 LEU A N 1
ATOM 1394 C CA . LEU A 1 177 ? -8.527 -8.826 -8.014 1.00 90.94 177 LEU A CA 1
ATOM 1395 C C . LEU A 1 177 ? -8.626 -7.778 -9.134 1.00 90.94 177 LEU A C 1
ATOM 1397 O O . LEU A 1 177 ? -9.722 -7.317 -9.453 1.00 90.94 177 LEU A O 1
ATOM 1401 N N . TRP A 1 178 ? -7.501 -7.427 -9.765 1.00 89.38 178 TRP A N 1
ATOM 1402 C CA . TRP A 1 178 ? -7.478 -6.485 -10.886 1.00 89.38 178 TRP A CA 1
ATOM 1403 C C . TRP A 1 178 ? -8.362 -6.952 -12.041 1.00 89.38 178 TRP A C 1
ATOM 1405 O O . TRP A 1 178 ? -9.136 -6.154 -12.563 1.00 89.38 178 TRP A O 1
ATOM 1415 N N . ASN A 1 179 ? -8.300 -8.237 -12.401 1.00 88.75 179 ASN A N 1
ATOM 1416 C CA . ASN A 1 179 ? -9.148 -8.801 -13.450 1.00 88.75 179 ASN A CA 1
ATOM 1417 C C . ASN A 1 179 ? -10.642 -8.708 -13.097 1.00 88.75 179 ASN A C 1
ATOM 1419 O O . ASN A 1 179 ? -11.456 -8.429 -13.975 1.00 88.75 179 ASN A O 1
ATOM 1423 N N . MET A 1 180 ? -11.018 -8.916 -11.830 1.00 87.19 180 MET A N 1
ATOM 1424 C CA . MET A 1 180 ? -12.410 -8.781 -11.380 1.00 87.19 180 MET A CA 1
ATOM 1425 C C . MET A 1 180 ? -12.906 -7.331 -11.465 1.00 87.19 180 MET A C 1
ATOM 1427 O O . MET A 1 180 ? -14.002 -7.089 -11.974 1.00 87.19 180 MET A O 1
ATOM 1431 N N . ILE A 1 181 ? -12.093 -6.372 -11.013 1.00 85.62 181 ILE A N 1
ATOM 1432 C CA . ILE A 1 181 ? -12.410 -4.936 -11.076 1.00 85.62 181 ILE A CA 1
ATOM 1433 C C . ILE A 1 181 ? -12.546 -4.483 -12.534 1.00 85.62 181 ILE A C 1
ATOM 1435 O O . ILE A 1 181 ? -13.524 -3.825 -12.901 1.00 85.62 181 ILE A O 1
ATOM 1439 N N . ASP A 1 182 ? -11.580 -4.860 -13.373 1.00 82.69 182 ASP A N 1
ATOM 1440 C CA . ASP A 1 182 ? -11.564 -4.505 -14.789 1.00 82.69 182 ASP A CA 1
ATOM 1441 C C . ASP A 1 182 ? -12.781 -5.091 -15.513 1.00 82.69 182 ASP A C 1
ATOM 1443 O O . ASP A 1 182 ? -13.483 -4.365 -16.218 1.00 82.69 182 ASP A O 1
ATOM 1447 N N . TYR A 1 183 ? -13.124 -6.357 -15.252 1.00 79.81 183 TYR A N 1
ATOM 1448 C CA . TYR A 1 183 ? -14.317 -6.989 -15.816 1.00 79.81 183 TYR A CA 1
ATOM 1449 C C . TYR A 1 183 ? -15.608 -6.237 -15.469 1.00 79.81 183 TYR A C 1
ATOM 1451 O O . TYR A 1 183 ? -16.437 -6.016 -16.354 1.00 79.81 183 TYR A O 1
ATOM 1459 N N . GLY A 1 184 ? -15.780 -5.808 -14.212 1.00 75.00 184 GLY A N 1
ATOM 1460 C CA . GLY A 1 184 ? -16.931 -4.994 -13.807 1.00 75.00 184 GLY A CA 1
ATOM 1461 C C . GLY A 1 184 ? -17.041 -3.709 -14.634 1.00 75.00 184 GLY A C 1
ATOM 1462 O O . GLY A 1 184 ? -18.100 -3.416 -15.189 1.00 75.00 184 GLY A O 1
ATOM 1463 N N . SER A 1 185 ? -15.919 -3.008 -14.815 1.00 76.50 185 SER A N 1
ATOM 1464 C CA . SER A 1 185 ? -15.870 -1.773 -15.607 1.00 76.50 185 SER A CA 1
ATOM 1465 C C . SER A 1 185 ? -16.165 -2.003 -17.096 1.00 76.50 185 SER A C 1
ATOM 1467 O O . SER A 1 185 ? -16.920 -1.248 -17.713 1.00 76.50 185 SER A O 1
ATOM 1469 N N . GLN A 1 186 ? -15.639 -3.087 -17.676 1.00 74.81 186 GLN A N 1
ATOM 1470 C CA . GLN A 1 186 ? -15.912 -3.456 -19.064 1.00 74.81 186 GLN A CA 1
ATOM 1471 C C . GLN A 1 186 ? -17.382 -3.838 -19.256 1.00 74.81 186 GLN A C 1
ATOM 1473 O O . GLN A 1 186 ? -17.986 -3.512 -20.280 1.00 74.81 186 GLN A O 1
ATOM 1478 N N . PHE A 1 187 ? -17.981 -4.536 -18.289 1.00 78.62 187 PHE A N 1
ATOM 1479 C CA . PHE A 1 187 ? -19.393 -4.894 -18.336 1.00 78.62 187 PHE A CA 1
ATOM 1480 C C . PHE A 1 187 ? -20.289 -3.648 -18.349 1.00 78.62 187 PHE A C 1
ATOM 1482 O O . PHE A 1 187 ? -21.174 -3.554 -19.203 1.00 78.62 187 PHE A O 1
ATOM 1489 N N . GLU A 1 188 ? -20.035 -2.683 -17.463 1.00 76.06 188 GLU A N 1
ATOM 1490 C CA . GLU A 1 188 ? -20.779 -1.419 -17.395 1.00 76.06 188 GLU A CA 1
ATOM 1491 C C . GLU A 1 188 ? -20.693 -0.634 -18.709 1.00 76.06 188 GLU A C 1
ATOM 1493 O O . GLU A 1 188 ? -21.724 -0.278 -19.281 1.00 76.06 188 GLU A O 1
ATOM 1498 N N . GLN A 1 189 ? -19.484 -0.460 -19.254 1.00 80.25 189 GLN A N 1
ATOM 1499 C CA . GLN A 1 189 ? -19.276 0.237 -20.530 1.00 80.25 189 GLN A CA 1
ATOM 1500 C C . GLN A 1 189 ? -20.012 -0.448 -21.688 1.00 80.25 189 GLN A C 1
ATOM 1502 O O . GLN A 1 189 ? -20.658 0.205 -22.512 1.00 80.25 189 GLN A O 1
ATOM 1507 N N . ASN A 1 190 ? -19.961 -1.782 -21.745 1.00 82.19 190 ASN A N 1
ATOM 1508 C CA . ASN A 1 190 ? -20.669 -2.554 -22.762 1.00 82.19 190 ASN A CA 1
ATOM 1509 C C . ASN A 1 190 ? -22.195 -2.434 -22.626 1.00 82.19 190 ASN A C 1
ATOM 1511 O O . ASN A 1 190 ? -22.907 -2.451 -23.635 1.00 82.19 190 ASN A O 1
ATOM 1515 N N . LEU A 1 191 ? -22.712 -2.334 -21.399 1.00 83.94 191 LEU A N 1
ATOM 1516 C CA . LEU A 1 191 ? -24.134 -2.129 -21.141 1.00 83.94 191 LEU A CA 1
ATOM 1517 C C . LEU A 1 191 ? -24.578 -0.725 -21.564 1.00 83.94 191 LEU A C 1
ATOM 1519 O O . LEU A 1 191 ? -25.559 -0.608 -22.300 1.00 83.94 191 LEU A O 1
ATOM 1523 N N . GLU A 1 192 ? -23.845 0.317 -21.164 1.00 83.81 192 GLU A N 1
ATOM 1524 C CA . GLU A 1 192 ? -24.106 1.699 -21.581 1.00 83.81 192 GLU A CA 1
ATOM 1525 C C . GLU A 1 192 ? -24.121 1.815 -23.103 1.00 83.81 192 GLU A C 1
ATOM 1527 O O . GLU A 1 192 ? -25.093 2.309 -23.676 1.00 83.81 192 GLU A O 1
ATOM 1532 N N . HIS A 1 193 ? -23.102 1.277 -23.777 1.00 86.06 193 HIS A N 1
ATOM 1533 C CA . HIS A 1 193 ? -23.010 1.322 -25.233 1.00 86.06 193 HIS A CA 1
ATOM 1534 C C . HIS A 1 193 ? -24.230 0.678 -25.911 1.00 86.06 193 HIS A C 1
ATOM 1536 O O . HIS A 1 193 ? -24.797 1.244 -26.847 1.00 86.06 193 HIS A O 1
ATOM 1542 N N . LYS A 1 194 ? -24.702 -0.470 -25.403 1.00 84.94 194 LYS A N 1
ATOM 1543 C CA . LYS A 1 194 ? -25.915 -1.138 -25.910 1.00 84.94 194 LYS A CA 1
ATOM 1544 C C . LYS A 1 194 ? -27.190 -0.327 -25.667 1.00 84.94 194 LYS A C 1
ATOM 1546 O O . LYS A 1 194 ? -28.107 -0.391 -26.487 1.00 84.94 194 LYS A O 1
ATOM 1551 N N . ILE A 1 195 ? -27.282 0.395 -24.550 1.00 88.56 195 ILE A N 1
ATOM 1552 C CA . ILE A 1 195 ? -28.427 1.264 -24.244 1.00 88.56 195 ILE A CA 1
ATOM 1553 C C . ILE A 1 195 ? -28.427 2.479 -25.178 1.00 88.56 195 ILE A C 1
ATOM 1555 O O . ILE A 1 195 ? -29.459 2.754 -25.789 1.00 88.56 195 ILE A O 1
ATOM 1559 N N . TYR A 1 196 ? -27.282 3.147 -25.359 1.00 86.44 196 TYR A N 1
ATOM 1560 C CA . TYR A 1 196 ? -27.150 4.286 -26.273 1.00 86.44 196 TYR A CA 1
ATOM 1561 C C . TYR A 1 196 ? -27.497 3.910 -27.715 1.00 86.44 196 TYR A C 1
ATOM 1563 O O . TYR A 1 196 ? -28.329 4.573 -28.329 1.00 86.44 196 TYR A O 1
ATOM 1571 N N . GLN A 1 197 ? -26.979 2.787 -28.223 1.00 80.31 197 GLN A N 1
ATOM 1572 C CA . GLN A 1 197 ? -27.332 2.304 -29.563 1.00 80.31 197 GLN A CA 1
ATOM 1573 C C . GLN A 1 197 ? -28.842 2.068 -29.734 1.00 80.31 197 GLN A C 1
ATOM 1575 O O . GLN A 1 197 ? -29.401 2.362 -30.787 1.00 80.31 197 GLN A O 1
ATOM 1580 N N . LYS A 1 198 ? -29.532 1.552 -28.707 1.00 74.38 198 LYS A N 1
ATOM 1581 C CA . LYS A 1 198 ? -30.991 1.353 -28.755 1.00 74.38 198 LYS A CA 1
ATOM 1582 C C . LYS A 1 198 ? -31.787 2.656 -28.690 1.00 74.38 198 LYS A C 1
ATOM 1584 O O . LYS A 1 198 ? -32.918 2.679 -29.167 1.00 74.38 198 LYS A O 1
ATOM 1589 N N . LEU A 1 199 ? -31.236 3.700 -28.074 1.00 75.19 199 LEU A N 1
ATOM 1590 C CA . LEU A 1 199 ? -31.860 5.021 -28.002 1.00 75.19 199 LEU A CA 1
ATOM 1591 C C . LEU A 1 199 ? -31.677 5.809 -29.305 1.00 75.19 199 LEU A C 1
ATOM 1593 O O . LEU A 1 199 ? -32.594 6.520 -29.688 1.00 75.19 199 LEU A O 1
ATOM 1597 N N . GLU A 1 200 ? -30.552 5.641 -30.005 1.00 69.75 200 GLU A N 1
ATOM 1598 C CA . GLU A 1 200 ? -30.302 6.253 -31.324 1.00 69.75 200 GLU A CA 1
ATOM 1599 C C . GLU A 1 200 ? -31.058 5.567 -32.476 1.00 69.75 200 GLU A C 1
ATOM 1601 O O . GLU A 1 200 ? -31.242 6.152 -33.539 1.00 69.75 200 GLU A O 1
ATOM 1606 N N . GLN A 1 201 ? -31.509 4.325 -32.280 1.00 57.66 201 GLN A N 1
ATOM 1607 C CA . GLN A 1 201 ? -32.332 3.582 -33.245 1.00 57.66 201 GLN A CA 1
ATOM 1608 C C . GLN A 1 201 ? -33.846 3.857 -33.113 1.00 57.66 201 GLN A C 1
ATOM 1610 O O . GLN A 1 201 ? -34.651 3.141 -33.714 1.00 57.66 201 GLN A O 1
ATOM 1615 N N . LYS A 1 202 ? -34.242 4.867 -32.331 1.00 48.16 202 LYS A N 1
ATOM 1616 C CA . LYS A 1 202 ? -35.623 5.351 -32.178 1.00 48.16 202 LYS A CA 1
ATOM 1617 C C . LYS A 1 202 ? -35.762 6.771 -32.706 1.00 48.16 202 LYS A C 1
ATOM 1619 O O . LYS A 1 202 ? -36.856 7.056 -33.240 1.00 48.16 202 LYS A O 1
#